Protein 3ESU (pdb70)

Solvent-accessible surface area: 10315 Å² total

Secondary structure (P-SEA, 3-state):
cbbbbccccbbbbcccbbbbbbbbbcccccccbbbbbbcccccccccccccccccccccccccccccccccccccccccccccbbbbbbbccccccccccbbbbbcccccccbbbbcccbbbbbbccccccccccbbbbbbbbccccccccccccccccccccccccccccbbbbbbccccbbbbbbcccccccbbbbbbbbbccccccccccccbbbbbcc

Nearest PDB structures (foldseek):
  3esu-assembly1_F  TM=1.005E+00  e=1.537E-49  Mus musculus
  3et9-assembly1_F  TM=1.003E+00  e=1.420E-45  Mus musculus
  3esv-assembly2_G  TM=9.914E-01  e=7.735E-43  Mus musculus
  7pa6-assembly1_MMM  TM=9.372E-01  e=1.211E-29  Homo sapiens
  1jv5-assembly1_A  TM=1.002E+00  e=1.933E-19  Homo sapiens

B-factor: mean 11.32, std 4.3, range [4.95, 24.24]

Sequence (222 aa):
DIVLIQSTSSLSASLGDRVTISCRASQDIRNYLNWYQQKPDGTVKLLIYYTSRLQSGVPSRFSGSGSGTDYSLTISNLEQEDIGTYFCQQGNTLPWTFGGGTKLEIRLQQSGPELVKPGASVKISCKDSGYAFSSSWMNWVKQRPGQGPEWIGRIYPGDGDTNYNGKFKGKATLTADKSSSTAYMQLSSLTSVDSAVYFCARSGLLRYAMDYWGQGTSVTVS

Foldseek 3Di:
DKAKAFPAAEDAEAFFAKDKTKIFIPWWLAQQKWKWFAAPLGDIATADGSFFHGDPPHDPLWGKDDGIGIIMIIRNGHDPRRFGKMKMWGDRDPPIWIYLIYGYHHCQAKDEAEEAAAQAKDKIKGADPDPCLQQWKKWKWWDDPSGTIGTAWIARNVVGDIDGRVVCPVFWDWDADPVRRMIMIMGGRDDQVRFTWMKIFIDHPHNRGGGGIYSTYGYGYD

Structure (mmCIF, N/CA/C/O backbone):
data_3ESU
#
_entry.id   3ESU
#
_cell.length_a   80.176
_cell.length_b   80.176
_cell.length_c   67.825
_cell.angle_alpha   90.00
_cell.angle_beta   90.00
_cell.angle_gamma   90.00
#
_symmetry.space_group_name_H-M   'P 41 21 2'
#
loop_
_entity.id
_entity.type
_entity.pdbx_description
1 polymer 'Antibody 14b7* light chain and antibody 14b7* heavy chain linked with a synthetic (GGGGS)4 linker'
2 water water
#
loop_
_atom_site.group_PDB
_atom_site.id
_atom_site.type_symbol
_atom_site.label_atom_id
_atom_site.label_alt_id
_atom_site.label_comp_id
_atom_site.label_asym_id
_atom_site.label_entity_id
_atom_site.label_seq_id
_atom_site.pdbx_PDB_ins_code
_atom_site.Cartn_x
_atom_site.Cartn_y
_atom_site.Cartn_z
_atom_site.occupancy
_atom_site.B_iso_or_equiv
_atom_site.auth_seq_id
_atom_site.auth_comp_id
_atom_site.auth_asym_id
_atom_site.auth_atom_id
_atom_site.pdbx_PDB_model_num
ATOM 1 N N . ASP A 1 4 ? 8.970 17.639 20.073 1.00 14.43 1 ASP F N 1
ATOM 2 C CA . ASP A 1 4 ? 10.316 18.280 20.068 1.00 13.56 1 ASP F CA 1
ATOM 3 C C . ASP A 1 4 ? 10.190 19.770 19.787 1.00 11.92 1 ASP F C 1
ATOM 4 O O . ASP A 1 4 ? 9.299 20.205 19.058 1.00 13.03 1 ASP F O 1
ATOM 9 N N . ILE A 1 5 ? 11.093 20.549 20.365 1.00 10.82 2 ILE F N 1
ATOM 10 C CA . ILE A 1 5 ? 11.070 21.989 20.179 1.00 10.20 2 ILE F CA 1
ATOM 11 C C . ILE A 1 5 ? 11.705 22.360 18.844 1.00 9.70 2 ILE F C 1
ATOM 12 O O . ILE A 1 5 ? 12.748 21.822 18.467 1.00 10.43 2 ILE F O 1
ATOM 17 N N . VAL A 1 6 ? 11.056 23.262 18.117 1.00 8.93 3 VAL F N 1
ATOM 18 C CA . VAL A 1 6 ? 11.560 23.701 16.822 1.00 8.37 3 VAL F CA 1
ATOM 19 C C . VAL A 1 6 ? 12.039 25.143 16.903 1.00 8.04 3 VAL F C 1
ATOM 20 O O . VAL A 1 6 ? 11.353 26.004 17.462 1.00 8.32 3 VAL F O 1
ATOM 24 N N . LEU A 1 7 ? 13.226 25.390 16.353 1.00 7.62 4 LEU F N 1
ATOM 25 C CA . LEU A 1 7 ? 13.809 26.726 16.325 1.00 7.31 4 LEU F CA 1
ATOM 26 C C . LEU A 1 7 ? 13.863 27.216 14.887 1.00 7.62 4 LEU F C 1
ATOM 27 O O . LEU A 1 7 ? 14.299 26.491 13.993 1.00 8.38 4 LEU F O 1
ATOM 32 N N . ILE A 1 8 ? 13.424 28.449 14.671 1.00 7.87 5 ILE F N 1
ATOM 33 C CA . ILE A 1 8 ? 13.424 29.030 13.341 1.00 8.24 5 ILE F CA 1
ATOM 34 C C . ILE A 1 8 ? 14.223 30.328 13.284 1.00 8.30 5 ILE F C 1
ATOM 35 O O . ILE A 1 8 ? 14.058 31.208 14.128 1.00 8.21 5 ILE F O 1
ATOM 40 N N . GLN A 1 9 ? 15.101 30.420 12.291 1.00 7.96 6 GLN F N 1
ATOM 41 C CA . GLN A 1 9 ? 15.886 31.622 12.049 1.00 7.80 6 GLN F CA 1
ATOM 42 C C . GLN A 1 9 ? 15.293 32.103 10.723 1.00 9.23 6 GLN F C 1
ATOM 43 O O . GLN A 1 9 ? 15.627 31.586 9.656 1.00 10.38 6 GLN F O 1
ATOM 49 N N . SER A 1 10 ? 14.381 33.069 10.819 1.00 10.19 7 SER F N 1
ATOM 50 C CA . SER A 1 10 ? 13.662 33.604 9.661 1.00 11.44 7 SER F CA 1
ATOM 51 C C . SER A 1 10 ? 14.513 34.154 8.524 1.00 11.99 7 SER F C 1
ATOM 52 O O . SER A 1 10 ? 14.039 34.251 7.390 1.00 12.65 7 SER F O 1
ATOM 55 N N . THR A 1 11 ? 15.752 34.529 8.819 1.00 10.11 8 THR F N 1
ATOM 56 C CA . THR A 1 11 ? 16.657 35.017 7.781 1.00 10.85 8 THR F CA 1
ATOM 57 C C . THR A 1 11 ? 17.748 33.957 7.647 1.00 10.72 8 THR F C 1
ATOM 58 O O . THR A 1 11 ? 18.549 33.757 8.559 1.00 10.83 8 THR F O 1
ATOM 62 N N . SER A 1 12 ? 17.766 33.265 6.512 1.00 10.48 9 SER F N 1
ATOM 63 C CA . SER A 1 12 ? 18.737 32.201 6.281 1.00 10.97 9 SER F CA 1
ATOM 64 C C . SER A 1 12 ? 20.055 32.712 5.723 1.00 10.47 9 SER F C 1
ATOM 65 O O . SER A 1 12 ? 21.087 32.055 5.838 1.00 11.35 9 SER F O 1
ATOM 68 N N . SER A 1 13 ? 20.016 33.890 5.119 1.00 10.17 10 SER F N 1
ATOM 69 C CA . SER A 1 13 ? 21.211 34.474 4.538 1.00 11.96 10 SER F CA 1
ATOM 70 C C . SER A 1 13 ? 21.110 35.987 4.532 1.00 11.18 10 SER F C 1
ATOM 71 O O . SER A 1 13 ? 20.066 36.548 4.200 1.00 11.78 10 SER F O 1
ATOM 74 N N . LEU A 1 14 ? 22.193 36.651 4.915 1.00 10.89 11 LEU F N 1
ATOM 75 C CA . LEU A 1 14 ? 22.195 38.102 4.910 1.00 12.22 11 LEU F CA 1
ATOM 76 C C . LEU A 1 14 ? 23.587 38.619 4.592 1.00 12.60 11 LEU F C 1
ATOM 77 O O . LEU A 1 14 ? 24.591 38.053 5.024 1.00 13.30 11 LEU F O 1
ATOM 82 N N . SER A 1 15 ? 23.638 39.689 3.812 1.00 12.28 12 SER F N 1
ATOM 83 C CA . SER A 1 15 ? 24.901 40.301 3.446 1.00 12.92 12 SER F CA 1
ATOM 84 C C . SER A 1 15 ? 24.885 41.700 4.032 1.00 12.48 12 SER F C 1
ATOM 85 O O . SER A 1 15 ? 23.847 42.365 4.046 1.00 14.06 12 SER F O 1
ATOM 88 N N . ALA A 1 16 ? 26.031 42.140 4.531 1.00 12.11 13 ALA F N 1
ATOM 89 C CA . ALA A 1 16 ? 26.134 43.463 5.122 1.00 11.87 13 ALA F CA 1
ATOM 90 C C . ALA A 1 16 ? 27.519 44.027 4.866 1.00 11.95 13 ALA F C 1
ATOM 91 O O . ALA A 1 16 ? 28.363 43.375 4.255 1.00 13.25 13 ALA F O 1
ATOM 93 N N . SER A 1 17 ? 27.744 45.244 5.340 1.00 11.62 14 SER F N 1
ATOM 94 C CA . SER A 1 17 ? 29.025 45.909 5.160 1.00 11.84 14 SER F CA 1
ATOM 95 C C . SER A 1 17 ? 29.827 45.890 6.453 1.00 11.53 14 SER F C 1
ATOM 96 O O . SER A 1 17 ? 29.257 45.814 7.543 1.00 11.15 14 SER F O 1
ATOM 99 N N . LEU A 1 18 ? 31.150 45.944 6.330 1.00 11.46 15 LEU F N 1
ATOM 100 C CA . LEU A 1 18 ? 32.004 45.982 7.508 1.00 10.97 15 LEU F CA 1
ATOM 101 C C . LEU A 1 18 ? 31.552 47.183 8.328 1.00 10.70 15 LEU F C 1
ATOM 102 O O . LEU A 1 18 ? 31.248 48.243 7.772 1.00 11.20 15 LEU F O 1
ATOM 107 N N . GLY A 1 19 ? 31.487 47.011 9.643 1.00 10.21 16 GLY F N 1
ATOM 108 C CA . GLY A 1 19 ? 31.077 48.101 10.507 1.00 9.56 16 GLY F CA 1
ATOM 109 C C . GLY A 1 19 ? 29.589 48.144 10.793 1.00 8.42 16 GLY F C 1
ATOM 110 O O . GLY A 1 19 ? 29.153 48.815 11.726 1.00 10.26 16 GLY F O 1
ATOM 111 N N . ASP A 1 20 ? 28.808 47.433 9.988 1.00 8.80 17 ASP F N 1
ATOM 112 C CA . ASP A 1 20 ? 27.357 47.389 10.159 1.00 8.62 17 ASP F CA 1
ATOM 113 C C . ASP A 1 20 ? 26.930 46.680 11.435 1.00 8.16 17 ASP F C 1
ATOM 114 O O . ASP A 1 20 ? 27.616 45.777 11.925 1.00 8.57 17 ASP F O 1
ATOM 119 N N . ARG A 1 21 ? 25.787 47.096 11.967 1.00 8.00 18 ARG F N 1
ATOM 120 C CA . ARG A 1 21 ? 25.216 46.438 13.130 1.00 7.56 18 ARG F CA 1
ATOM 121 C C . ARG A 1 21 ? 24.394 45.324 12.486 1.00 8.27 18 ARG F C 1
ATOM 122 O O . ARG A 1 21 ? 23.718 45.549 11.477 1.00 8.25 18 ARG F O 1
ATOM 130 N N . VAL A 1 22 ? 24.468 44.126 13.051 1.00 7.86 19 VAL F N 1
ATOM 131 C CA . VAL A 1 22 ? 23.744 42.978 12.529 1.00 8.41 19 VAL F CA 1
ATOM 132 C C . VAL A 1 22 ? 22.996 42.310 13.672 1.00 7.21 19 VAL F C 1
ATOM 133 O O . VAL A 1 22 ? 23.541 42.141 14.759 1.00 7.86 19 VAL F O 1
ATOM 137 N N . THR A 1 23 ? 21.743 41.942 13.425 1.00 7.56 20 THR F N 1
ATOM 138 C CA . THR A 1 23 ? 20.930 41.280 14.439 1.00 7.37 20 THR F CA 1
ATOM 139 C C . THR A 1 23 ? 20.212 40.096 13.811 1.00 8.45 20 THR F C 1
ATOM 140 O O . THR A 1 23 ? 19.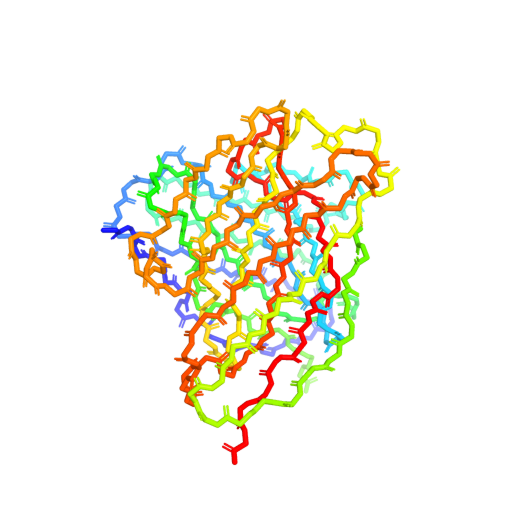467 40.247 12.836 1.00 9.58 20 THR F O 1
ATOM 144 N N . ILE A 1 24 ? 20.454 38.918 14.379 1.00 8.10 21 ILE F N 1
ATOM 145 C CA . ILE A 1 24 ? 19.883 37.670 13.892 1.00 7.97 21 ILE F CA 1
ATOM 146 C C . ILE A 1 24 ? 18.854 37.116 14.870 1.00 6.60 21 ILE F C 1
ATOM 147 O O . ILE A 1 24 ? 19.125 36.976 16.065 1.00 7.64 21 ILE F O 1
ATOM 152 N N . SER A 1 25 ? 17.677 36.782 14.355 1.00 6.41 22 SER F N 1
ATOM 153 C CA . SER A 1 25 ? 16.608 36.257 15.195 1.00 7.88 22 SER F CA 1
ATOM 154 C C . SER A 1 25 ? 16.508 34.734 15.246 1.00 7.31 22 SER F C 1
ATOM 155 O O . SER A 1 25 ? 16.855 34.031 14.294 1.00 7.60 22 SER F O 1
ATOM 158 N N . CYS A 1 26 ? 16.038 34.244 16.389 1.00 6.96 23 CYS F N 1
ATOM 159 C CA . CYS A 1 26 ? 15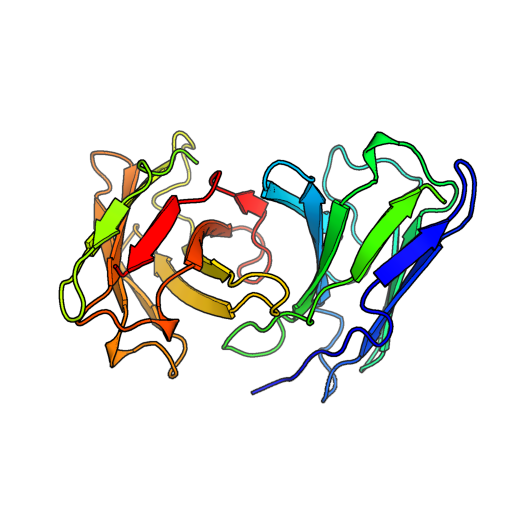.804 32.823 16.612 1.00 6.29 23 CYS F CA 1
ATOM 160 C C . CYS A 1 26 ? 14.495 32.751 17.387 1.00 6.73 23 CYS F C 1
ATOM 161 O O . CYS A 1 26 ? 14.368 33.346 18.459 1.00 9.01 23 CYS F O 1
ATOM 164 N N . ARG A 1 27 ? 13.525 32.040 16.825 1.00 8.00 24 ARG F N 1
ATOM 165 C CA . ARG A 1 27 ? 12.210 31.889 17.438 1.00 8.22 24 ARG F CA 1
ATOM 166 C C . ARG A 1 27 ? 11.958 30.422 17.765 1.00 8.68 24 ARG F C 1
ATOM 167 O O . ARG A 1 27 ? 12.121 29.555 16.910 1.00 8.64 24 ARG F O 1
ATOM 175 N N . ALA A 1 28 ? 11.562 30.149 19.004 1.00 8.66 25 ALA F N 1
ATOM 176 C CA . ALA A 1 28 ? 11.293 28.784 19.444 1.00 8.40 25 ALA F CA 1
ATOM 177 C C . ALA A 1 28 ? 9.796 28.496 19.430 1.00 8.21 25 ALA F C 1
ATOM 178 O O . ALA A 1 28 ? 8.980 29.399 19.626 1.00 9.28 25 ALA F O 1
ATOM 180 N N . SER A 1 29 ? 9.443 27.231 19.216 1.00 8.32 26 SER F N 1
ATOM 181 C CA . SER A 1 29 ? 8.044 26.812 19.164 1.00 9.36 26 SER F CA 1
ATOM 182 C C . SER A 1 29 ? 7.358 26.849 20.530 1.00 9.41 26 SER F C 1
ATOM 183 O O . SER A 1 29 ? 6.131 26.766 20.623 1.00 11.17 26 SER F O 1
ATOM 186 N N . GLN A 1 30 ? 8.151 26.958 21.589 1.00 9.98 27 GLN F N 1
ATOM 187 C CA . GLN A 1 30 ? 7.607 27.054 22.936 1.00 10.78 27 GLN F CA 1
ATOM 188 C C . GLN A 1 30 ? 8.644 27.733 23.817 1.00 10.55 27 GLN F C 1
ATOM 189 O O . GLN A 1 30 ? 9.806 27.861 23.429 1.00 11.20 27 GLN F O 1
ATOM 195 N N . ASP A 1 31 ? 8.213 28.196 24.984 1.00 9.19 28 ASP F N 1
ATOM 196 C CA . ASP A 1 31 ? 9.088 28.879 25.926 1.00 9.27 28 ASP F CA 1
ATOM 197 C C . ASP A 1 31 ? 10.294 27.996 26.243 1.00 8.74 28 ASP F C 1
ATOM 198 O O . ASP A 1 31 ? 10.131 26.859 26.684 1.00 11.28 28 ASP F O 1
ATOM 203 N N . ILE A 1 32 ? 11.502 28.504 26.007 1.00 7.78 29 ILE F N 1
ATOM 204 C CA . ILE A 1 32 ? 12.694 27.712 26.299 1.00 7.32 29 ILE F CA 1
ATOM 205 C C . ILE A 1 32 ? 13.478 28.231 27.503 1.00 7.90 29 ILE F C 1
ATOM 206 O O . ILE A 1 32 ? 14.638 27.874 27.715 1.00 7.27 29 ILE F O 1
ATOM 211 N N . ARG A 1 33 ? 12.824 29.083 28.284 1.00 8.63 30 ARG F N 1
ATOM 212 C CA . ARG A 1 33 ? 13.388 29.620 29.518 1.00 8.33 30 ARG F CA 1
ATOM 213 C C . ARG A 1 33 ? 14.829 30.112 29.462 1.00 7.66 30 ARG F C 1
ATOM 214 O O . ARG A 1 33 ? 15.625 29.840 30.366 1.00 7.21 30 ARG F O 1
ATOM 222 N N . ASN A 1 34 ? 15.150 30.848 28.404 1.00 7.45 31 ASN F N 1
ATOM 223 C CA . ASN A 1 34 ? 16.478 31.413 28.212 1.00 7.75 31 ASN F CA 1
ATOM 224 C C . ASN A 1 34 ? 17.616 30.414 28.007 1.00 7.05 31 ASN F C 1
ATOM 225 O O . ASN A 1 34 ? 18.779 30.804 27.963 1.00 6.76 31 ASN F O 1
ATOM 230 N N . TYR A 1 35 ? 17.289 29.131 27.875 1.00 7.02 32 TYR F N 1
ATOM 231 C CA . TYR A 1 35 ? 18.314 28.115 27.626 1.00 7.57 32 TYR F CA 1
ATOM 232 C C . TYR A 1 35 ? 18.510 28.126 26.112 1.00 7.00 32 TYR F C 1
ATOM 233 O O . TYR A 1 35 ? 18.048 27.233 25.394 1.00 6.81 32 TYR F O 1
ATOM 242 N N . LEU A 1 36 ? 19.196 29.162 25.642 1.00 7.50 33 LEU F N 1
ATOM 243 C CA . LEU A 1 36 ? 19.428 29.362 24.219 1.00 7.33 33 LEU F CA 1
ATOM 244 C C . LEU A 1 36 ? 20.881 29.751 23.978 1.00 6.44 33 LEU F C 1
ATOM 245 O O . LEU A 1 36 ? 21.381 30.717 24.563 1.00 7.46 33 LEU F O 1
ATOM 250 N N . ASN A 1 37 ? 21.552 28.985 23.122 1.00 6.30 34 ASN F N 1
ATOM 251 C CA . ASN A 1 37 ? 22.957 29.220 22.800 1.00 5.58 34 ASN F CA 1
ATOM 252 C C . ASN A 1 37 ? 23.143 29.581 21.336 1.00 5.43 34 ASN F C 1
ATOM 253 O O . ASN A 1 37 ? 22.301 29.262 20.497 1.00 6.82 34 ASN F O 1
ATOM 258 N N . TRP A 1 38 ? 24.259 30.239 21.042 1.00 6.25 35 TRP F N 1
ATOM 259 C CA . TRP A 1 38 ? 24.591 30.630 19.679 1.00 5.68 35 TRP F CA 1
ATOM 260 C C . TRP A 1 38 ? 25.972 30.116 19.313 1.00 6.58 35 TRP F C 1
ATOM 261 O O . TRP A 1 38 ? 26.932 30.305 20.068 1.00 6.99 35 TRP F O 1
ATOM 272 N N . TYR A 1 39 ? 26.066 29.465 18.158 1.00 6.44 36 TYR F N 1
ATOM 273 C CA . TYR A 1 39 ? 27.342 28.955 17.668 1.00 6.78 36 TYR F CA 1
ATOM 274 C C . TYR A 1 39 ? 27.691 29.642 16.363 1.00 6.77 36 TYR F C 1
ATOM 275 O O . TYR A 1 39 ? 26.807 29.996 15.577 1.00 7.54 36 TYR F O 1
ATOM 284 N N . GLN A 1 40 ? 28.987 29.825 16.136 1.00 7.81 37 GLN F N 1
ATOM 285 C CA . GLN A 1 40 ? 29.466 30.419 14.900 1.00 8.50 37 GLN F CA 1
ATOM 286 C C . GLN A 1 40 ? 30.293 29.370 14.190 1.00 7.63 37 GLN F C 1
ATOM 287 O O . GLN A 1 40 ? 31.173 28.752 14.789 1.00 7.93 37 GLN F O 1
ATOM 293 N N . GLN A 1 41 ? 29.992 29.158 12.919 1.00 7.81 38 GLN F N 1
ATOM 294 C CA . GLN A 1 41 ? 30.745 28.212 12.123 1.00 8.94 38 GLN F CA 1
ATOM 295 C C . GLN A 1 41 ? 31.431 29.022 11.038 1.00 8.77 38 GLN F C 1
ATOM 296 O O . GLN A 1 41 ? 30.774 29.681 10.234 1.00 9.05 38 GLN F O 1
ATOM 302 N N . LYS A 1 42 ? 32.756 28.986 11.039 1.00 9.35 39 LYS F N 1
ATOM 303 C CA . LYS A 1 42 ? 33.547 29.721 10.060 1.00 10.53 39 LYS F CA 1
ATOM 304 C C . LYS A 1 42 ? 33.423 29.055 8.695 1.00 11.34 39 LYS F C 1
ATOM 305 O O . LYS A 1 42 ? 32.920 27.936 8.578 1.00 12.06 39 LYS F O 1
ATOM 311 N N . PRO A 1 43 ? 33.879 29.741 7.636 1.00 12.83 40 PRO F N 1
ATOM 312 C CA . PRO A 1 43 ? 33.800 29.168 6.292 1.00 13.61 40 PRO F CA 1
ATOM 313 C C . PRO A 1 43 ? 34.542 27.832 6.167 1.00 13.07 40 PRO F C 1
ATOM 314 O O . PRO A 1 43 ? 34.183 27.000 5.337 1.00 15.73 40 PRO F O 1
ATOM 318 N N . ASP A 1 44 ? 35.567 27.625 6.992 1.00 13.42 41 ASP F N 1
ATOM 319 C CA . ASP A 1 44 ? 36.335 26.382 6.941 1.00 13.41 41 ASP F CA 1
ATOM 320 C C . ASP A 1 44 ? 35.661 25.239 7.701 1.00 13.68 41 ASP F C 1
ATOM 321 O O . ASP A 1 44 ? 36.218 24.144 7.821 1.00 14.95 41 ASP F O 1
ATOM 326 N N . GLY A 1 45 ? 34.465 25.501 8.223 1.00 12.52 42 GLY F N 1
ATOM 327 C CA . GLY A 1 45 ? 33.729 24.471 8.935 1.00 12.50 42 GLY F CA 1
ATOM 328 C C . GLY A 1 45 ? 33.919 24.370 10.436 1.00 11.63 42 GLY F C 1
ATOM 329 O O . GLY A 1 45 ? 33.169 23.651 11.098 1.00 12.19 42 GLY F O 1
ATOM 330 N N . THR A 1 46 ? 34.905 25.069 10.988 1.00 11.68 43 THR F N 1
ATOM 331 C CA . THR A 1 46 ? 35.132 25.004 12.427 1.00 11.55 43 THR F CA 1
ATOM 332 C C . THR A 1 46 ? 34.003 25.694 13.181 1.00 10.21 43 THR F C 1
ATOM 333 O O . THR A 1 46 ? 33.455 26.703 12.733 1.00 10.25 43 THR F O 1
ATOM 337 N N . VAL A 1 47 ? 33.668 25.134 14.335 1.00 10.04 44 VAL F N 1
ATOM 338 C CA . VAL A 1 47 ? 32.576 25.634 15.155 1.00 8.87 44 VAL F CA 1
ATOM 339 C C . VAL A 1 47 ? 33.027 26.098 16.530 1.00 9.09 44 VAL F C 1
ATOM 340 O O . VAL A 1 47 ? 33.904 25.496 17.147 1.00 10.35 44 VAL F O 1
ATOM 344 N N . LYS A 1 48 ? 32.418 27.180 17.002 1.00 8.61 45 LYS F N 1
ATOM 345 C CA . LYS A 1 48 ? 32.712 27.710 18.325 1.00 9.74 45 LYS F CA 1
ATOM 346 C C . LYS A 1 48 ? 31.440 28.218 18.986 1.00 8.66 45 LYS F C 1
ATOM 347 O O . LYS A 1 48 ? 30.557 28.777 18.327 1.00 9.28 45 LYS F O 1
ATOM 353 N N . LEU A 1 49 ? 31.350 28.002 20.292 1.00 8.59 46 LEU F N 1
ATOM 354 C CA . LEU A 1 49 ? 30.229 28.489 21.084 1.00 7.96 46 LEU F CA 1
ATOM 355 C C . LEU A 1 49 ? 30.562 29.956 21.333 1.00 8.42 46 LEU F C 1
ATOM 356 O O . LEU A 1 49 ? 31.657 30.268 21.803 1.00 9.68 46 LEU F O 1
ATOM 361 N N . LEU A 1 50 ? 29.646 30.859 21.000 1.00 7.55 47 LEU F N 1
ATOM 362 C CA . LEU A 1 50 ? 29.889 32.284 21.211 1.00 8.24 47 LEU F CA 1
ATOM 363 C C . LEU A 1 50 ? 29.110 32.834 22.389 1.00 7.13 47 LEU F C 1
ATOM 364 O O . LEU A 1 50 ? 29.645 33.595 23.193 1.00 7.76 47 LEU F O 1
ATOM 369 N N . ILE A 1 51 ? 27.842 32.450 22.482 1.00 6.85 48 ILE F N 1
ATOM 370 C CA . ILE A 1 51 ? 26.973 32.919 23.549 1.00 6.73 48 ILE F CA 1
ATOM 371 C C . ILE A 1 51 ? 26.188 31.761 24.128 1.00 5.67 48 ILE F C 1
ATOM 372 O O . ILE A 1 51 ? 25.704 30.906 23.390 1.00 6.24 48 ILE F O 1
ATOM 377 N N . TYR A 1 52 ? 26.080 31.726 25.451 1.00 5.80 49 TYR F N 1
ATOM 378 C CA . TYR A 1 52 ? 25.316 30.679 26.109 1.00 6.80 49 TYR F CA 1
ATOM 379 C C . TYR A 1 52 ? 24.339 31.302 27.094 1.00 5.63 49 TYR F C 1
ATOM 380 O O . TYR A 1 52 ? 24.545 32.419 27.574 1.00 5.49 49 TYR F O 1
ATOM 389 N N . TYR A 1 53 ? 23.267 30.572 27.381 1.00 5.77 50 TYR F N 1
ATOM 390 C CA . TYR A 1 53 ? 22.230 31.028 28.298 1.00 5.34 50 TYR F CA 1
ATOM 391 C C . TYR A 1 53 ? 21.759 32.431 27.918 1.00 5.97 50 TYR F C 1
ATOM 392 O O . TYR A 1 53 ? 21.746 33.356 28.742 1.00 6.27 50 TYR F O 1
ATOM 401 N N . THR A 1 54 ? 21.406 32.562 26.642 1.00 6.53 51 THR F N 1
ATOM 402 C CA . THR A 1 54 ? 20.888 33.785 26.039 1.00 6.41 51 THR F CA 1
ATOM 403 C C . THR A 1 54 ? 21.832 34.969 25.859 1.00 6.34 51 THR F C 1
ATOM 404 O O . THR A 1 54 ? 21.952 35.509 24.757 1.00 6.52 51 THR F O 1
ATOM 408 N N . SER A 1 55 ? 22.512 35.362 26.931 1.00 6.67 52 SER F N 1
ATOM 409 C CA . SER A 1 55 ? 23.357 36.552 26.885 1.00 7.38 52 SER F CA 1
ATOM 410 C C . SER A 1 55 ? 24.785 36.463 27.401 1.00 7.18 52 SER F C 1
ATOM 411 O O . SER A 1 55 ? 25.492 37.473 27.399 1.00 7.74 52 SER F O 1
ATOM 414 N N . ARG A 1 56 ? 25.213 35.292 27.857 1.00 6.92 53 ARG F N 1
ATOM 415 C CA . ARG A 1 56 ? 26.567 35.158 28.391 1.00 7.05 53 ARG F CA 1
ATOM 416 C C . ARG A 1 56 ? 27.590 34.922 27.289 1.00 7.00 53 ARG F C 1
ATOM 417 O O . ARG A 1 56 ? 27.439 34.006 26.485 1.00 8.12 53 ARG F O 1
ATOM 425 N N . LEU A 1 57 ? 28.634 35.743 27.250 1.00 8.08 54 LEU F N 1
ATOM 426 C CA . LEU A 1 57 ? 29.665 35.580 26.237 1.00 8.51 54 LEU F CA 1
ATOM 427 C C . LEU A 1 57 ? 30.713 34.589 26.695 1.00 9.23 54 LEU F C 1
ATOM 428 O O . LEU A 1 57 ? 31.166 34.636 27.838 1.00 10.33 54 LEU F O 1
ATOM 433 N N . GLN A 1 58 ? 31.086 33.681 25.805 1.00 9.37 55 GLN F N 1
ATOM 434 C CA . GLN A 1 58 ? 32.115 32.708 26.121 1.00 11.20 55 GLN F CA 1
ATOM 435 C C . GLN A 1 58 ? 33.416 33.500 26.230 1.00 10.72 55 GLN F C 1
ATOM 436 O O . GLN A 1 58 ? 33.591 34.518 25.557 1.00 9.70 55 GLN F O 1
ATOM 442 N N . SER A 1 59 ? 34.319 33.051 27.091 1.00 12.25 56 SER F N 1
ATOM 443 C CA . SER A 1 59 ? 35.590 33.737 27.261 1.00 12.88 56 SER F CA 1
ATOM 444 C C . SER A 1 59 ? 36.294 33.825 25.913 1.00 12.21 56 SER F C 1
ATOM 445 O O . SER A 1 59 ? 36.284 32.873 25.135 1.00 13.56 56 SER F O 1
ATOM 448 N N . GLY A 1 60 ? 36.874 34.986 25.628 1.00 13.78 57 GLY F N 1
ATOM 449 C CA . GLY A 1 60 ? 37.573 35.170 24.370 1.00 13.55 57 GLY F CA 1
ATOM 450 C C . GLY A 1 60 ? 36.739 35.820 23.278 1.00 13.08 57 GLY F C 1
ATOM 451 O O . GLY A 1 60 ? 37.278 36.342 22.301 1.00 15.37 57 GLY F O 1
ATOM 452 N N . VAL A 1 61 ? 35.419 35.795 23.431 1.00 11.22 58 VAL F N 1
ATOM 453 C CA . VAL A 1 61 ? 34.541 36.391 22.433 1.00 11.18 58 VAL F CA 1
ATOM 454 C C . VAL A 1 61 ? 34.524 37.914 22.571 1.00 10.16 58 VAL F C 1
ATOM 455 O O . VAL A 1 61 ? 34.367 38.445 23.667 1.00 9.93 58 VAL F O 1
ATOM 459 N N . PRO A 1 62 ? 34.687 38.640 21.452 1.00 10.92 59 PRO F N 1
ATOM 460 C CA . PRO A 1 62 ? 34.684 40.107 21.504 1.00 10.90 59 PRO F CA 1
ATOM 461 C C . PRO A 1 62 ? 33.378 40.698 22.022 1.00 9.66 59 PRO F C 1
ATOM 462 O O . PRO A 1 62 ? 32.301 40.126 21.829 1.00 9.74 59 PRO F O 1
ATOM 466 N N . SER A 1 63 ? 33.478 41.850 22.675 1.00 9.33 60 SER F N 1
ATOM 467 C CA . SER A 1 63 ? 32.316 42.512 23.246 1.00 10.43 60 SER F CA 1
ATOM 468 C C . SER A 1 63 ? 31.311 43.008 22.210 1.00 9.34 60 SER F C 1
ATOM 469 O O . SER A 1 63 ? 30.187 43.363 22.563 1.00 10.69 60 SER F O 1
ATOM 472 N N . ARG A 1 64 ? 31.701 43.039 20.938 1.00 9.39 61 ARG F N 1
ATOM 473 C CA . ARG A 1 64 ? 30.761 43.488 19.921 1.00 8.63 61 ARG F CA 1
ATOM 474 C C . ARG A 1 64 ? 29.624 42.478 19.777 1.00 8.24 61 ARG F C 1
ATOM 475 O O . ARG A 1 64 ? 28.603 42.774 19.160 1.00 8.62 61 ARG F O 1
ATOM 483 N N . PHE A 1 65 ? 29.802 41.288 20.349 1.00 7.89 62 PHE F N 1
ATOM 484 C CA . PHE A 1 65 ? 28.759 40.263 20.317 1.00 7.89 62 PHE F CA 1
ATOM 485 C C . PHE A 1 65 ? 27.898 40.356 21.573 1.00 8.51 62 PHE F C 1
ATOM 486 O O . PHE A 1 65 ? 28.414 40.546 22.676 1.00 9.03 62 PHE F O 1
ATOM 494 N N . SER A 1 66 ? 26.589 40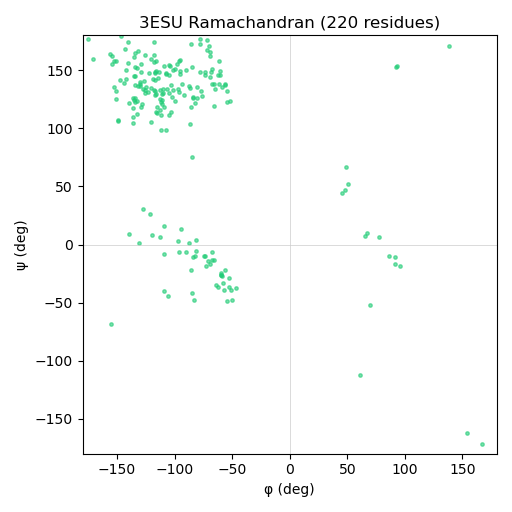.217 21.403 1.00 8.14 63 SER F N 1
ATOM 495 C CA . SER A 1 66 ? 25.664 40.230 22.528 1.00 7.40 63 SER F CA 1
ATOM 496 C C . SER A 1 66 ? 24.462 39.375 22.159 1.00 6.71 63 SER F C 1
ATOM 497 O O . SER A 1 66 ? 24.206 39.123 20.979 1.00 7.43 63 SER F O 1
ATOM 500 N N . GLY A 1 67 ? 23.750 38.902 23.176 1.00 6.92 64 GLY F N 1
ATOM 501 C CA . GLY A 1 67 ? 22.574 38.085 22.952 1.00 7.26 64 GLY F CA 1
ATOM 502 C C . GLY A 1 67 ? 21.468 38.590 23.850 1.00 8.03 64 GLY F C 1
ATOM 503 O O . GLY A 1 67 ? 21.728 39.042 24.965 1.00 8.32 64 GLY F O 1
ATOM 504 N N . SER A 1 68 ? 20.235 38.521 23.364 1.00 8.29 65 SER F N 1
ATOM 505 C CA . SER A 1 68 ? 19.087 38.981 24.127 1.00 9.70 65 SER F CA 1
ATOM 506 C C . SER A 1 68 ? 17.909 38.063 23.866 1.00 9.21 65 SER F C 1
ATOM 507 O O . SER A 1 68 ? 17.941 37.235 22.953 1.00 9.60 65 SER F O 1
ATOM 510 N N . GLY A 1 69 ? 16.869 38.209 24.675 1.00 9.14 66 GLY F N 1
ATOM 511 C CA . GLY A 1 69 ? 15.688 37.397 24.478 1.00 9.10 66 GLY F CA 1
ATOM 512 C C . GLY A 1 69 ? 15.057 36.846 25.734 1.00 8.53 66 GLY F C 1
ATOM 513 O O . GLY A 1 69 ? 15.606 36.942 26.833 1.00 8.57 66 GLY F O 1
ATOM 514 N N . SER A 1 70 ? 13.878 36.269 25.548 1.00 7.72 67 SER F N 1
ATOM 515 C CA . SER A 1 70 ? 13.112 35.663 26.623 1.00 9.05 67 SER F CA 1
ATOM 516 C C . SER A 1 70 ? 11.951 34.917 25.985 1.00 8.56 67 SER F C 1
ATOM 517 O O . SER A 1 70 ? 11.584 35.186 24.841 1.00 8.14 67 SER F O 1
ATOM 520 N N . GLY A 1 71 ? 11.384 33.973 26.725 1.00 9.07 68 GLY F N 1
ATOM 521 C CA . GLY A 1 71 ? 10.262 33.213 26.209 1.00 10.17 68 GLY F CA 1
ATOM 522 C C . GLY A 1 71 ? 10.603 32.434 24.954 1.00 8.90 68 GLY F C 1
ATOM 523 O O . GLY A 1 71 ? 11.397 31.495 24.996 1.00 9.01 68 GLY F O 1
ATOM 524 N N . THR A 1 72 ? 10.007 32.835 23.835 1.00 9.28 69 THR F N 1
ATOM 525 C CA . THR A 1 72 ? 10.232 32.177 22.555 1.00 10.00 69 THR F CA 1
ATOM 526 C C . THR A 1 72 ? 11.050 33.017 21.576 1.00 8.93 69 THR F C 1
ATOM 527 O O . THR A 1 72 ? 11.436 32.519 20.524 1.00 9.56 69 THR F O 1
ATOM 531 N N . ASP A 1 73 ? 11.321 34.275 21.918 1.00 8.99 70 ASP F N 1
ATOM 532 C CA . ASP A 1 73 ? 12.050 35.161 21.008 1.00 8.61 70 ASP F CA 1
ATOM 533 C C . ASP A 1 73 ? 13.442 35.554 21.476 1.00 7.89 70 ASP F C 1
ATOM 534 O O . ASP A 1 73 ? 13.612 36.139 22.545 1.00 8.47 70 ASP F O 1
ATOM 539 N N . TYR A 1 74 ? 14.432 35.253 20.640 1.00 6.95 71 TYR F N 1
ATOM 540 C CA . TYR A 1 74 ? 15.822 35.541 20.955 1.00 6.14 71 TYR F CA 1
ATOM 541 C C . TYR A 1 74 ? 16.555 36.146 19.770 1.00 6.28 71 TYR F C 1
ATOM 542 O O . TYR A 1 74 ? 16.117 36.035 18.625 1.00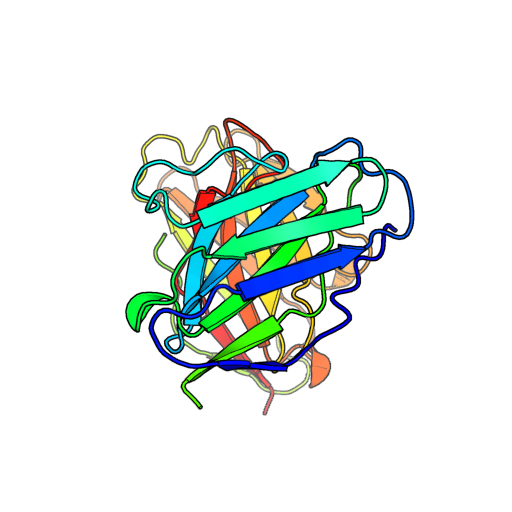 7.70 71 TYR F O 1
ATOM 551 N N . SER A 1 75 ? 17.677 36.792 20.053 1.00 6.27 72 SER F N 1
ATOM 552 C CA . SER A 1 75 ? 18.471 37.388 18.995 1.00 6.55 72 SER F CA 1
ATOM 553 C C . SER A 1 75 ? 19.927 37.512 19.388 1.00 6.69 72 SER F C 1
ATOM 554 O O . SER A 1 75 ? 20.275 37.560 20.572 1.00 7.17 72 SER F O 1
ATOM 557 N N . LEU A 1 76 ? 20.770 37.551 18.366 1.00 6.39 73 LEU F N 1
ATOM 558 C CA . LEU A 1 76 ? 22.207 37.715 18.523 1.00 5.79 73 LEU F CA 1
ATOM 559 C C . LEU A 1 76 ? 22.542 38.976 17.754 1.00 6.58 73 LEU F C 1
ATOM 560 O O . LEU A 1 76 ? 22.072 39.164 16.630 1.00 7.58 73 LEU F O 1
ATOM 565 N N . THR A 1 77 ? 23.341 39.847 18.354 1.00 6.33 74 THR F N 1
ATOM 566 C CA . THR A 1 77 ? 23.722 41.079 17.684 1.00 6.93 74 THR F CA 1
ATOM 567 C C . THR A 1 77 ? 25.228 41.276 17.637 1.00 6.63 74 THR F C 1
ATOM 568 O O . THR A 1 77 ? 25.941 40.952 18.587 1.00 6.27 74 THR F O 1
ATOM 572 N N . ILE A 1 78 ? 25.703 41.776 16.503 1.00 6.64 75 ILE F N 1
ATOM 573 C CA . ILE A 1 78 ? 27.108 42.107 16.335 1.00 7.19 75 ILE F CA 1
ATOM 574 C C . ILE A 1 78 ? 27.004 43.618 16.142 1.00 7.09 75 ILE F C 1
ATOM 575 O O . ILE A 1 78 ? 26.425 44.081 15.162 1.00 7.00 75 ILE F O 1
ATOM 580 N N . SER A 1 79 ? 27.536 44.389 17.083 1.00 7.82 76 SER F N 1
ATOM 581 C CA . SER A 1 79 ? 27.420 45.844 17.004 1.00 8.35 76 SER F CA 1
ATOM 582 C C . SER A 1 79 ? 28.091 46.486 15.797 1.00 8.66 76 SER F C 1
ATOM 583 O O . SER A 1 79 ? 27.585 47.464 15.254 1.00 8.30 76 SER F O 1
ATOM 586 N N . ASN A 1 80 ? 29.233 45.946 15.390 1.00 7.41 77 ASN F N 1
ATOM 587 C CA . ASN A 1 80 ? 29.967 46.466 14.240 1.00 9.01 77 ASN F CA 1
ATOM 588 C C . ASN A 1 80 ? 30.694 45.286 13.613 1.00 9.01 77 ASN F C 1
ATOM 589 O O . ASN A 1 80 ? 31.683 44.781 14.148 1.00 8.84 77 ASN F O 1
ATOM 594 N N . LEU A 1 81 ? 30.189 44.858 12.464 1.00 9.42 78 LEU F N 1
ATOM 595 C CA . LEU A 1 81 ? 30.716 43.703 11.756 1.00 9.29 78 LEU F CA 1
ATOM 596 C C . LEU A 1 81 ? 32.183 43.762 11.348 1.00 9.22 78 LEU F C 1
ATOM 597 O O . LEU A 1 81 ? 32.659 44.771 10.834 1.00 9.63 78 LEU F O 1
ATOM 602 N N . GLU A 1 82 ? 32.888 42.658 11.582 1.00 9.45 79 GLU F N 1
ATOM 603 C CA . GLU A 1 82 ? 34.293 42.525 11.210 1.00 9.91 79 GLU F CA 1
ATOM 604 C C . GLU A 1 82 ? 34.408 41.337 10.258 1.00 10.57 79 GLU F C 1
ATOM 605 O O . GLU A 1 82 ? 33.530 40.468 10.223 1.00 10.42 79 GLU F O 1
ATOM 611 N N . GLN A 1 83 ? 35.487 41.299 9.486 1.00 11.58 80 GLN F N 1
ATOM 612 C CA . GLN A 1 83 ? 35.707 40.222 8.528 1.00 11.94 80 GLN F CA 1
ATOM 613 C C . GLN A 1 83 ? 35.712 38.844 9.186 1.00 12.53 80 GLN F C 1
ATOM 614 O O . GLN A 1 83 ? 35.179 37.882 8.631 1.00 12.89 80 GLN F O 1
ATOM 620 N N . GLU A 1 84 ? 36.312 38.749 10.369 1.00 12.62 81 GLU F N 1
ATOM 621 C CA . GLU A 1 84 ? 36.391 37.477 11.078 1.00 13.01 81 GLU F CA 1
ATOM 622 C C . GLU A 1 84 ? 35.037 36.975 11.568 1.00 12.23 81 GLU F C 1
ATOM 623 O O . GLU A 1 84 ? 34.935 35.856 12.075 1.00 12.55 81 GLU F O 1
ATOM 629 N N . ASP A 1 85 ? 33.999 37.794 11.419 1.00 11.50 82 ASP F N 1
ATOM 630 C CA . ASP A 1 85 ? 32.660 37.406 11.856 1.00 10.27 82 ASP F CA 1
ATOM 631 C C . ASP A 1 85 ? 31.875 36.694 10.760 1.00 9.81 82 ASP F C 1
ATOM 632 O O . ASP A 1 85 ? 30.771 36.194 10.996 1.00 10.21 82 ASP F O 1
ATOM 637 N N . ILE A 1 86 ? 32.439 36.651 9.560 1.00 10.37 83 ILE F N 1
ATOM 638 C CA . ILE A 1 86 ? 31.777 35.987 8.453 1.00 10.79 83 ILE F CA 1
ATOM 639 C C . ILE A 1 86 ? 31.688 34.494 8.743 1.00 11.55 83 ILE F C 1
ATOM 640 O O . ILE A 1 86 ? 32.634 33.887 9.246 1.00 11.47 83 ILE F O 1
ATOM 645 N N . GLY A 1 87 ? 30.535 33.915 8.432 1.00 10.51 84 GLY F N 1
ATOM 646 C CA . GLY A 1 87 ? 30.315 32.501 8.671 1.00 10.66 84 GLY F CA 1
ATOM 647 C C . GLY A 1 87 ? 28.829 32.259 8.843 1.00 10.47 84 GLY F C 1
ATOM 648 O O . GLY A 1 87 ? 28.019 33.095 8.449 1.00 11.73 84 GLY F O 1
ATOM 649 N N . THR A 1 88 ? 28.463 31.121 9.422 1.00 9.35 85 THR F N 1
ATOM 650 C CA . THR A 1 88 ? 27.056 30.806 9.631 1.00 9.54 85 THR F CA 1
ATOM 651 C C . THR A 1 88 ? 26.777 30.679 11.123 1.00 8.76 85 THR F C 1
ATOM 652 O O . THR A 1 88 ? 27.522 30.026 11.854 1.00 10.13 85 THR F O 1
ATOM 656 N N . TYR A 1 89 ? 25.703 31.322 11.568 1.00 7.54 86 TYR F N 1
ATOM 657 C CA . TYR A 1 89 ? 25.326 31.324 12.972 1.00 7.37 86 TYR F CA 1
ATOM 658 C C . TYR A 1 89 ? 24.111 30.457 13.229 1.00 6.38 86 TYR F C 1
ATOM 659 O O . TYR A 1 89 ? 23.120 30.529 12.499 1.00 7.06 86 TYR F O 1
ATOM 668 N N . PHE A 1 90 ? 24.197 29.637 14.273 1.00 6.16 87 PHE F N 1
ATOM 669 C CA . PHE A 1 90 ? 23.114 28.731 14.634 1.00 6.13 87 PHE F CA 1
ATOM 670 C C . PHE A 1 90 ? 22.719 28.871 16.093 1.00 6.56 87 PHE F C 1
ATOM 671 O O . PHE A 1 90 ? 23.580 28.915 16.974 1.00 7.08 87 PHE F O 1
ATOM 679 N N . CYS A 1 91 ? 21.419 28.941 16.350 1.00 6.66 88 CYS F N 1
ATOM 680 C CA . CYS A 1 91 ? 20.946 28.989 17.723 1.00 5.90 88 CYS F CA 1
ATOM 681 C C . CYS A 1 91 ? 20.604 27.553 18.099 1.00 5.77 88 CYS F C 1
ATOM 682 O O . CYS A 1 91 ? 20.372 26.709 17.223 1.00 6.12 88 CYS F O 1
ATOM 685 N N . GLN A 1 92 ? 20.580 27.281 19.398 1.00 6.27 89 GLN F N 1
ATOM 686 C CA . GLN A 1 92 ? 20.308 25.942 19.903 1.00 6.25 89 GLN F CA 1
ATOM 687 C C . GLN A 1 92 ? 19.646 26.027 21.268 1.00 6.62 89 GLN F C 1
ATOM 688 O O . GLN A 1 92 ? 20.113 26.760 22.147 1.00 6.71 89 GLN F O 1
ATOM 694 N N . GLN A 1 93 ? 18.558 25.282 21.450 1.00 7.04 90 GLN F N 1
ATOM 695 C CA . GLN A 1 93 ? 17.869 25.305 22.733 1.00 7.46 90 GLN F CA 1
ATOM 696 C C . GLN A 1 93 ? 18.303 24.171 23.643 1.00 7.91 90 GLN F C 1
ATOM 697 O O . GLN A 1 93 ? 18.631 23.075 23.186 1.00 7.35 90 GLN F O 1
ATOM 703 N N . GLY A 1 94 ? 18.316 24.461 24.939 1.00 8.80 91 GLY F N 1
ATOM 704 C CA . GLY A 1 94 ? 18.700 23.470 25.924 1.00 9.72 91 GLY F CA 1
ATOM 705 C C . GLY A 1 94 ? 17.659 23.338 27.018 1.00 11.30 91 GLY F C 1
ATOM 706 O O . GLY A 1 94 ? 17.989 23.034 28.165 1.00 12.83 91 GLY F O 1
ATOM 707 N N . ASN A 1 95 ? 16.398 23.568 26.671 1.00 10.80 92 ASN F N 1
ATOM 708 C CA . ASN A 1 95 ? 15.320 23.466 27.645 1.00 11.03 92 ASN F CA 1
ATOM 709 C C . ASN A 1 95 ? 14.825 22.030 27.784 1.00 11.42 92 ASN F C 1
ATOM 710 O O . ASN A 1 95 ? 14.566 21.560 28.895 1.00 12.81 92 ASN F O 1
ATOM 715 N N . THR A 1 96 ? 14.702 21.331 26.660 1.00 9.85 93 THR F N 1
ATOM 716 C CA . THR A 1 96 ? 14.223 19.955 26.679 1.00 11.27 93 THR F CA 1
ATOM 717 C C . THR A 1 96 ? 14.916 19.098 25.634 1.00 10.41 93 THR F C 1
ATOM 718 O O . THR A 1 96 ? 15.151 19.541 24.512 1.00 10.25 93 THR F O 1
ATOM 722 N N . LEU A 1 97 ? 15.250 17.869 26.012 1.00 10.49 94 LEU F N 1
ATOM 723 C CA . LEU A 1 97 ? 15.879 16.933 25.089 1.00 10.11 94 LEU F CA 1
ATOM 724 C C . LEU A 1 97 ? 14.812 16.463 24.105 1.00 9.95 94 LEU F C 1
ATOM 725 O O . LEU A 1 97 ? 13.643 16.331 24.464 1.00 10.99 94 LEU F O 1
ATOM 730 N N . PRO A 1 98 ? 15.196 16.209 22.848 1.00 8.92 95 PRO F N 1
ATOM 731 C CA . PRO A 1 98 ? 16.553 16.343 22.312 1.00 7.58 95 PRO F CA 1
ATOM 732 C C . PRO A 1 98 ? 16.890 17.803 22.021 1.00 7.32 95 PRO F C 1
ATOM 733 O O . PRO A 1 98 ? 16.007 18.593 21.682 1.00 8.34 95 PRO F O 1
ATOM 737 N N . TRP A 1 99 ? 18.158 18.171 22.166 1.00 6.77 96 TRP F N 1
ATOM 738 C CA . TRP A 1 99 ? 18.543 19.541 21.864 1.00 6.78 96 TRP F CA 1
ATOM 739 C C . TRP A 1 99 ? 18.245 19.722 20.382 1.00 6.21 96 TRP F C 1
ATOM 740 O O . TRP A 1 99 ? 18.387 18.786 19.593 1.00 7.40 96 TRP F O 1
ATOM 751 N N . THR A 1 100 ? 17.831 20.922 20.001 1.00 6.50 97 THR F N 1
ATOM 752 C CA . THR A 1 100 ? 17.535 21.205 18.608 1.00 6.38 97 THR F CA 1
ATOM 753 C C . THR A 1 100 ? 18.166 22.535 18.216 1.00 6.21 97 THR F C 1
ATOM 754 O O . THR A 1 100 ? 18.373 23.405 19.064 1.00 7.38 97 THR F O 1
ATOM 758 N N . PHE A 1 101 ? 18.474 22.672 16.929 1.00 6.81 98 PHE F N 1
ATOM 759 C CA . PHE A 1 101 ? 19.116 23.868 16.388 1.00 6.53 98 PHE F CA 1
ATOM 760 C C . PHE A 1 101 ? 18.243 24.565 15.359 1.00 7.91 98 PHE F C 1
ATOM 761 O O . PHE A 1 101 ? 17.386 23.944 14.735 1.00 7.09 98 PHE F O 1
ATOM 769 N N . GLY A 1 102 ? 18.492 25.855 15.166 1.00 7.58 99 GLY F N 1
ATOM 770 C CA . GLY A 1 102 ? 17.780 26.603 14.152 1.00 6.67 99 GLY F CA 1
ATOM 771 C C . GLY A 1 102 ? 18.420 26.243 12.820 1.00 6.58 99 GLY F C 1
ATOM 772 O O . GLY A 1 102 ? 19.458 25.572 12.783 1.00 7.19 99 GLY F O 1
ATOM 773 N N . GLY A 1 103 ? 17.819 26.703 11.726 1.00 7.81 100 GLY F N 1
ATOM 774 C CA . GLY A 1 103 ? 18.337 26.389 10.405 1.00 7.85 100 GLY F CA 1
ATOM 775 C C . GLY A 1 103 ? 19.608 27.111 10.004 1.00 8.84 100 GLY F C 1
ATOM 776 O O . GLY A 1 103 ? 20.205 26.783 8.978 1.00 9.41 100 GLY F O 1
ATOM 777 N N . GLY A 1 104 ? 20.012 28.095 10.804 1.00 8.52 101 GLY F N 1
ATOM 778 C CA . GLY A 1 104 ? 21.221 28.845 10.516 1.00 8.93 101 GLY F CA 1
ATOM 779 C C . GLY A 1 104 ? 21.026 30.115 9.711 1.00 9.01 101 GLY F C 1
ATOM 780 O O . GLY A 1 104 ? 20.065 30.256 8.951 1.00 9.54 101 GLY F O 1
ATOM 781 N N . THR A 1 105 ? 21.948 31.053 9.898 1.00 8.40 102 THR F N 1
ATOM 782 C CA . THR A 1 105 ? 21.935 32.319 9.180 1.00 8.92 102 THR F CA 1
ATOM 783 C C . THR A 1 105 ? 23.346 32.556 8.667 1.00 8.65 102 THR F C 1
ATOM 784 O O . THR A 1 105 ? 24.274 32.749 9.452 1.00 8.92 102 THR F O 1
ATOM 788 N N . LYS A 1 106 ? 23.509 32.511 7.349 1.00 9.21 103 LYS F N 1
ATOM 789 C CA . LYS A 1 106 ? 24.812 32.723 6.742 1.00 10.86 103 LYS F CA 1
ATOM 790 C C . LYS A 1 106 ? 25.043 34.217 6.602 1.00 10.88 103 LYS F C 1
ATOM 791 O O . LYS A 1 106 ? 24.217 34.934 6.041 1.00 12.95 103 LYS F O 1
ATOM 797 N N . LEU A 1 107 ? 26.173 34.674 7.124 1.00 9.84 104 LEU F N 1
ATOM 798 C CA . LEU A 1 107 ? 26.529 36.081 7.090 1.00 10.81 104 LEU F CA 1
ATOM 799 C C . LEU A 1 107 ? 27.703 36.296 6.145 1.00 10.98 104 LEU F C 1
ATOM 800 O O . LEU A 1 107 ? 28.748 35.665 6.295 1.00 10.73 104 LEU F O 1
ATOM 805 N N . GLU A 1 108 ? 27.522 37.182 5.169 1.00 11.63 105 GLU F N 1
ATOM 806 C CA . GLU A 1 108 ? 28.569 37.490 4.197 1.00 11.76 105 GLU F CA 1
ATOM 807 C C . GLU A 1 108 ? 28.741 38.998 4.036 1.00 11.88 105 GLU F C 1
ATOM 808 O O . GLU A 1 108 ? 27.899 39.778 4.480 1.00 11.92 105 GLU F O 1
ATOM 814 N N . ILE A 1 109 ? 29.834 39.402 3.395 1.00 12.79 106 ILE F N 1
ATOM 815 C CA . ILE A 1 109 ? 30.096 40.817 3.151 1.00 13.95 106 ILE F CA 1
ATOM 816 C C . ILE A 1 109 ? 29.520 41.187 1.785 1.00 14.46 106 ILE F C 1
ATOM 817 O O . ILE A 1 109 ? 29.798 40.519 0.788 1.00 17.18 106 ILE F O 1
ATOM 822 N N . ARG A 1 110 ? 28.718 42.246 1.741 1.00 15.73 107 ARG F N 1
ATOM 823 C CA . ARG A 1 110 ? 28.103 42.683 0.491 1.00 15.88 107 ARG F CA 1
ATOM 824 C C . ARG A 1 110 ? 29.149 43.258 -0.458 1.00 16.43 107 ARG F C 1
ATOM 825 O O . ARG A 1 110 ? 30.243 43.619 0.023 1.00 18.51 107 ARG F O 1
ATOM 827 N N . ARG A 1 111 ? 28.856 43.352 -1.669 1.00 19.84 108 ARG F N 1
ATOM 828 N N . LEU A 1 135 ? 39.402 18.868 20.365 1.00 17.21 1004 LEU F N 1
ATOM 829 C CA . LEU A 1 135 ? 38.909 17.519 19.966 1.00 11.55 1004 LEU F CA 1
ATOM 830 C C . LEU A 1 135 ? 39.400 17.171 18.563 1.00 11.77 1004 LEU F C 1
ATOM 831 O O . LEU A 1 135 ? 39.198 17.927 17.614 1.00 12.50 1004 LEU F O 1
ATOM 836 N N . GLN A 1 136 ? 40.046 16.016 18.449 1.00 9.95 1005 GLN F N 1
ATOM 837 C CA . GLN A 1 136 ? 40.603 15.545 17.187 1.00 9.13 1005 GLN F CA 1
ATOM 838 C C . GLN A 1 136 ? 39.744 14.439 16.592 1.00 8.19 1005 GLN F C 1
ATOM 839 O O . GLN A 1 136 ? 39.674 13.344 17.143 1.00 8.99 1005 GLN F O 1
ATOM 845 N N . GLN A 1 137 ? 39.088 14.722 15.472 1.00 7.55 1006 GLN F N 1
ATOM 846 C CA . GLN A 1 137 ? 38.248 13.716 14.830 1.00 6.96 1006 GLN F CA 1
ATOM 847 C C . GLN A 1 137 ? 38.966 13.020 13.681 1.00 7.64 1006 GLN F C 1
ATOM 848 O O . GLN A 1 137 ? 39.894 13.574 13.089 1.00 8.13 1006 GLN F O 1
ATOM 854 N N . SER A 1 138 ? 38.533 11.801 13.377 1.00 6.95 1007 SER F N 1
ATOM 855 C CA . SER A 1 138 ? 39.124 11.011 12.312 1.00 7.78 1007 SER F CA 1
ATOM 856 C C . SER A 1 138 ? 38.820 11.587 10.933 1.00 8.06 1007 SER F C 1
ATOM 857 O O . SER A 1 138 ? 37.939 12.439 10.771 1.00 8.02 1007 SER F O 1
ATOM 860 N N . GLY A 1 139 ? 39.563 11.105 9.940 1.00 8.58 1008 GLY F N 1
ATOM 861 C CA . GLY A 1 139 ? 39.437 11.601 8.582 1.00 8.20 1008 GLY F CA 1
ATOM 862 C C . GLY A 1 139 ? 38.185 11.292 7.792 1.00 7.53 1008 GLY F C 1
ATOM 863 O O . GLY A 1 139 ? 37.356 10.484 8.204 1.00 7.88 1008 GLY F O 1
ATOM 864 N N . PRO A 1 140 ? 38.034 11.920 6.617 1.00 7.38 1009 PRO F N 1
ATOM 865 C CA . PRO A 1 140 ? 36.866 11.705 5.763 1.00 8.10 1009 PRO F CA 1
ATOM 866 C C . PRO A 1 140 ? 36.728 10.257 5.316 1.00 8.22 1009 PRO F C 1
ATOM 867 O O . PRO A 1 140 ? 37.725 9.568 5.093 1.00 9.01 1009 PRO F O 1
ATOM 871 N N . GLU A 1 141 ? 35.486 9.803 5.189 1.00 8.31 1010 GLU F N 1
ATOM 872 C CA . GLU A 1 141 ? 35.215 8.440 4.760 1.00 9.10 1010 GLU F CA 1
ATOM 873 C C . GLU A 1 141 ? 34.209 8.381 3.617 1.00 9.76 1010 GLU F C 1
ATOM 874 O O . GLU A 1 141 ? 33.234 9.134 3.590 1.00 9.82 1010 GLU F O 1
ATOM 880 N N . LEU A 1 142 ? 34.477 7.493 2.662 1.00 9.23 1011 LEU F N 1
ATOM 881 C CA . LEU A 1 142 ? 33.607 7.280 1.506 1.00 10.77 1011 LEU F CA 1
ATOM 882 C C . LEU A 1 142 ? 33.043 5.881 1.696 1.00 12.69 1011 LEU F C 1
ATOM 883 O O . LEU A 1 142 ? 33.781 4.893 1.670 1.00 16.36 1011 LEU F O 1
ATOM 888 N N . VAL A 1 143 ? 31.729 5.811 1.872 1.00 12.68 1012 VAL F N 1
ATOM 889 C CA . VAL A 1 143 ? 31.030 4.566 2.152 1.00 14.61 1012 VAL F CA 1
ATOM 890 C C . VAL A 1 143 ? 30.050 4.147 1.065 1.00 13.99 1012 VAL F C 1
ATOM 891 O O . VAL A 1 143 ? 29.469 4.988 0.383 1.00 15.18 1012 VAL F O 1
ATOM 895 N N . LYS A 1 144 ? 29.866 2.839 0.915 1.00 12.91 1013 LYS F N 1
ATOM 896 C CA . LYS A 1 144 ? 28.929 2.311 -0.069 1.00 11.80 1013 LYS F CA 1
ATOM 897 C C . LYS A 1 144 ? 27.545 2.298 0.570 1.00 10.51 1013 LYS F C 1
ATOM 898 O O . LYS A 1 144 ? 27.421 2.212 1.789 1.00 9.67 1013 LYS F O 1
ATOM 904 N N . PRO A 1 145 ? 26.486 2.397 -0.246 1.00 10.80 1014 PRO F N 1
ATOM 905 C CA . PRO A 1 145 ? 25.122 2.388 0.286 1.00 10.49 1014 PRO F CA 1
ATOM 906 C C . PRO A 1 145 ? 24.887 1.152 1.153 1.00 9.83 1014 PRO F C 1
ATOM 907 O O . PRO A 1 145 ? 25.224 0.032 0.761 1.00 10.58 1014 PRO F O 1
ATOM 911 N N . GLY A 1 146 ? 24.322 1.365 2.336 1.00 8.52 1015 GLY F N 1
ATOM 912 C CA . GLY A 1 146 ? 24.040 0.261 3.235 1.00 8.76 1015 GLY F CA 1
ATOM 913 C C . GLY A 1 146 ? 25.184 -0.142 4.142 1.00 8.96 1015 GLY F C 1
ATOM 914 O O . GLY A 1 146 ? 24.999 -0.939 5.057 1.00 9.53 1015 GLY F O 1
ATOM 915 N N . ALA A 1 147 ? 26.373 0.393 3.897 1.00 9.23 1016 ALA F N 1
ATOM 916 C CA . ALA A 1 147 ? 27.518 0.053 4.731 1.00 9.91 1016 ALA F CA 1
ATOM 917 C C . ALA A 1 147 ? 27.445 0.818 6.049 1.00 9.35 1016 ALA F C 1
ATOM 918 O O . ALA A 1 147 ? 26.535 1.617 6.264 1.00 9.66 1016 ALA F O 1
ATOM 920 N N . SER A 1 148 ? 28.393 0.553 6.939 1.00 8.96 1017 SER F N 1
ATOM 921 C CA . SER A 1 148 ? 28.434 1.237 8.226 1.00 9.16 1017 SER F CA 1
ATOM 922 C C . SER A 1 148 ? 29.803 1.881 8.412 1.00 9.82 1017 SER F C 1
ATOM 923 O O . SER A 1 148 ? 30.755 1.541 7.711 1.00 11.24 1017 SER F O 1
ATOM 926 N N . VAL A 1 149 ? 29.894 2.823 9.345 1.00 8.66 1018 VAL F N 1
ATOM 927 C CA . VAL A 1 149 ? 31.158 3.485 9.634 1.00 9.02 1018 VAL F CA 1
ATOM 928 C C . VAL A 1 149 ? 31.284 3.679 11.132 1.00 8.30 1018 VAL F C 1
ATOM 929 O O . VAL A 1 149 ? 30.286 3.680 11.844 1.00 8.35 1018 VAL F O 1
ATOM 933 N N . LYS A 1 150 ? 32.515 3.811 11.608 1.00 8.18 1019 LYS F N 1
ATOM 934 C CA . LYS A 1 150 ? 32.764 4.060 13.022 1.00 7.10 1019 LYS F CA 1
ATOM 935 C C . LYS A 1 150 ? 33.834 5.138 13.042 1.00 6.45 1019 LYS F C 1
ATOM 936 O O . LYS A 1 150 ? 34.987 4.895 12.668 1.00 7.48 1019 LYS F O 1
ATOM 942 N N . ILE A 1 151 ? 33.436 6.339 13.448 1.00 6.93 1020 ILE F N 1
ATOM 943 C CA . ILE A 1 151 ? 34.342 7.476 13.485 1.00 7.56 1020 ILE F CA 1
ATOM 944 C C . ILE A 1 151 ? 34.760 7.801 14.913 1.00 7.19 1020 ILE F C 1
ATOM 945 O O . ILE A 1 151 ? 34.036 7.501 15.865 1.00 7.50 1020 ILE F O 1
ATOM 950 N N . SER A 1 152 ? 35.931 8.414 15.061 1.00 7.95 1021 SER F N 1
ATOM 951 C CA . SER A 1 152 ? 36.458 8.723 16.386 1.00 7.49 1021 SER F CA 1
ATOM 952 C C . SER A 1 152 ? 36.666 10.196 16.695 1.00 7.03 1021 SER F C 1
ATOM 953 O O . SER A 1 152 ? 36.739 11.041 15.806 1.00 6.96 1021 SER F O 1
ATOM 956 N N . CYS A 1 153 ? 36.797 10.470 17.987 1.00 7.31 1022 CYS F N 1
ATOM 957 C CA . CYS A 1 153 ? 36.965 11.818 18.505 1.00 7.37 1022 CYS F CA 1
ATOM 958 C C . CYS A 1 153 ? 37.809 11.726 19.771 1.00 7.03 1022 CYS F C 1
ATOM 959 O O . CYS A 1 153 ? 37.324 11.283 20.811 1.00 8.42 1022 CYS F O 1
ATOM 962 N N . LYS A 1 154 ? 39.069 12.143 19.682 1.00 9.32 1023 LYS F N 1
ATOM 963 C CA . LYS A 1 154 ? 39.966 12.078 20.830 1.00 9.23 10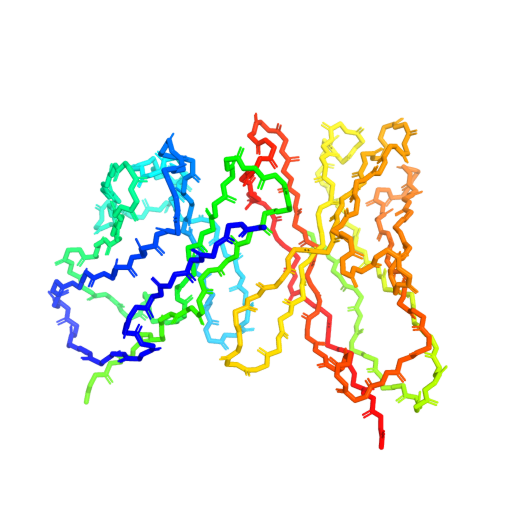23 LYS F CA 1
ATOM 964 C C . LYS A 1 154 ? 40.031 13.416 21.550 1.00 10.98 1023 LYS F C 1
ATOM 965 O O . LYS A 1 154 ? 40.169 14.469 20.924 1.00 11.29 1023 LYS F O 1
ATOM 971 N N . ASP A 1 155 ? 39.926 13.354 22.872 1.00 10.86 1024 ASP F N 1
ATOM 972 C CA . ASP A 1 155 ? 39.943 14.536 23.723 1.00 12.10 1024 ASP F CA 1
ATOM 973 C C . ASP A 1 155 ? 41.242 14.609 24.521 1.00 12.81 1024 ASP F C 1
ATOM 974 O O . ASP A 1 155 ? 41.535 13.726 25.325 1.00 14.24 1024 ASP F O 1
ATOM 979 N N . SER A 1 156 ? 42.014 15.667 24.294 1.00 14.22 1025 SER F N 1
ATOM 980 C CA . SER A 1 156 ? 43.280 15.861 24.990 1.00 14.96 1025 SER F CA 1
ATOM 981 C C . SER A 1 156 ? 43.047 16.482 26.364 1.00 14.94 1025 SER F C 1
ATOM 982 O O . SER A 1 156 ? 43.968 16.563 27.178 1.00 15.88 1025 SER F O 1
ATOM 985 N N . GLY A 1 157 ? 41.815 16.926 26.607 1.00 15.55 1026 GLY F N 1
ATOM 986 C CA . GLY A 1 157 ? 41.470 17.540 27.879 1.00 15.47 1026 GLY F CA 1
ATOM 987 C C . GLY A 1 157 ? 41.356 16.541 29.016 1.00 15.70 1026 GLY F C 1
ATOM 988 O O . GLY A 1 157 ? 40.962 15.392 28.816 1.00 17.62 1026 GLY F O 1
ATOM 989 N N . TYR A 1 158 ? 41.686 16.993 30.220 1.00 15.40 1027 TYR F N 1
ATOM 990 C CA . TYR A 1 158 ? 41.654 16.150 31.408 1.00 15.20 1027 TYR F CA 1
ATOM 991 C C . TYR A 1 158 ? 40.255 15.742 31.881 1.00 14.61 1027 TYR F C 1
ATOM 992 O O . TYR A 1 158 ? 40.110 14.790 32.648 1.00 17.42 1027 TYR F O 1
ATOM 1001 N N . ALA A 1 159 ? 39.228 16.447 31.415 1.00 14.49 1028 ALA F N 1
ATOM 1002 C CA . ALA A 1 159 ? 37.859 16.159 31.836 1.00 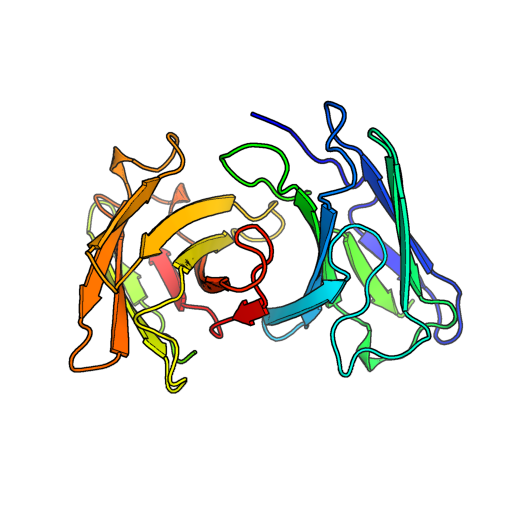13.25 1028 ALA F CA 1
ATOM 1003 C C . ALA A 1 159 ? 37.057 15.223 30.929 1.00 12.74 1028 ALA F C 1
ATOM 1004 O O . ALA A 1 159 ? 35.839 15.114 31.077 1.00 13.25 1028 ALA F O 1
ATOM 1006 N N . PHE A 1 160 ? 37.727 14.535 30.010 1.00 12.73 1029 PHE F N 1
ATOM 1007 C CA . PHE A 1 160 ? 37.027 13.625 29.106 1.00 12.00 1029 PHE F CA 1
ATOM 1008 C C . PHE A 1 160 ? 36.095 12.660 29.834 1.00 12.22 1029 PHE F C 1
ATOM 1009 O O . PHE A 1 160 ? 34.937 12.497 29.445 1.00 11.58 1029 PHE F O 1
ATOM 1017 N N . SER A 1 161 ? 36.597 12.027 30.892 1.00 12.15 1030 SER F N 1
ATOM 1018 C CA . SER A 1 161 ? 35.806 11.055 31.639 1.00 13.09 1030 SER F CA 1
ATOM 1019 C C . SER A 1 161 ? 34.727 11.641 32.541 1.00 13.44 1030 SER F C 1
ATOM 1020 O O . SER A 1 161 ? 33.899 10.900 33.066 1.00 16.92 1030 SER F O 1
ATOM 1023 N N . SER A 1 162 ? 34.730 12.958 32.725 1.00 12.75 1031 SER F N 1
ATOM 1024 C CA . SER A 1 162 ? 33.723 13.596 33.574 1.00 11.61 1031 SER F CA 1
ATOM 1025 C C . SER A 1 162 ? 32.906 14.634 32.809 1.00 12.17 1031 SER F C 1
ATOM 1026 O O . SER A 1 162 ? 32.369 15.577 33.393 1.00 12.11 1031 SER F O 1
ATOM 1029 N N . SER A 1 163 ? 32.815 14.447 31.496 1.00 10.88 1032 SER F N 1
ATOM 1030 C CA . SER A 1 163 ? 32.061 15.348 30.633 1.00 10.33 1032 SER F CA 1
ATOM 1031 C C . SER A 1 163 ? 31.203 14.531 29.688 1.00 9.38 1032 SER F C 1
ATOM 1032 O O . SER A 1 163 ? 31.408 13.326 29.521 1.00 10.41 1032 SER F O 1
ATOM 1035 N N . TRP A 1 164 ? 30.239 15.191 29.064 1.00 9.09 1033 TRP F N 1
ATOM 1036 C CA . TRP A 1 164 ? 29.379 14.521 28.105 1.00 7.10 1033 TRP F CA 1
ATOM 1037 C C . TRP A 1 164 ? 29.935 14.768 26.715 1.00 6.92 1033 TRP F C 1
ATOM 1038 O O . TRP A 1 164 ? 30.247 15.906 26.365 1.00 7.49 1033 TRP F O 1
ATOM 1049 N N . MET A 1 165 ? 30.083 13.714 25.921 1.00 7.05 1034 MET F N 1
ATOM 1050 C CA . MET A 1 165 ? 30.543 13.914 24.558 1.00 6.59 1034 MET F CA 1
ATOM 1051 C C . MET A 1 165 ? 29.295 13.781 23.696 1.00 5.39 1034 MET F C 1
ATOM 1052 O O . MET A 1 165 ? 28.675 12.717 23.631 1.00 6.19 1034 MET F O 1
ATOM 1057 N N . ASN A 1 166 ? 28.925 14.893 23.072 1.00 6.02 1035 ASN F N 1
ATOM 1058 C CA . ASN A 1 166 ? 27.760 14.979 22.207 1.00 5.84 1035 ASN F CA 1
ATOM 1059 C C . ASN A 1 166 ? 28.195 14.787 20.765 1.00 5.86 1035 ASN F C 1
ATOM 1060 O O . ASN A 1 166 ? 29.363 14.991 20.426 1.00 6.22 1035 ASN F O 1
ATOM 1065 N N . TRP A 1 167 ? 27.251 14.390 19.920 1.00 6.04 1036 TRP F N 1
ATOM 1066 C CA . TRP A 1 167 ? 27.529 14.231 18.505 1.00 5.35 1036 TRP F CA 1
ATOM 1067 C C . TRP A 1 167 ? 26.442 14.980 17.757 1.00 5.78 1036 TRP F C 1
ATOM 1068 O O . TRP A 1 167 ? 25.264 14.926 18.122 1.00 5.83 1036 TRP F O 1
ATOM 1079 N N . VAL A 1 168 ? 26.857 15.690 16.716 1.00 5.61 1037 VAL F N 1
ATOM 1080 C CA . VAL A 1 168 ? 25.963 16.518 15.925 1.00 6.14 1037 VAL F CA 1
ATOM 1081 C C . VAL A 1 168 ? 26.146 16.260 14.437 1.00 5.75 1037 VAL F C 1
ATOM 1082 O O . VAL A 1 168 ? 27.273 16.143 13.953 1.00 6.78 1037 VAL F O 1
ATOM 1086 N N . LYS A 1 169 ? 25.026 16.167 13.729 1.00 5.97 1038 LYS F N 1
ATOM 1087 C CA . LYS A 1 169 ? 25.014 15.935 12.288 1.00 7.09 1038 LYS F CA 1
ATOM 1088 C C . LYS A 1 169 ? 24.711 17.229 11.543 1.00 6.57 1038 LYS F C 1
ATOM 1089 O O . LYS A 1 169 ? 23.831 17.993 11.937 1.00 7.32 1038 LYS F O 1
ATOM 1095 N N . GLN A 1 170 ? 25.441 17.476 10.464 1.00 7.29 1039 GLN F N 1
ATOM 1096 C CA . GLN A 1 170 ? 25.197 18.660 9.662 1.00 8.17 1039 GLN F CA 1
ATOM 1097 C C . GLN A 1 170 ? 25.220 18.351 8.172 1.00 8.66 1039 GLN F C 1
ATOM 1098 O O . GLN A 1 170 ? 26.232 17.913 7.627 1.00 8.33 1039 GLN F O 1
ATOM 1104 N N . ARG A 1 171 ? 24.080 18.574 7.528 1.00 10.72 1040 ARG F N 1
ATOM 1105 C CA . ARG A 1 171 ? 23.940 18.380 6.090 1.00 12.00 1040 ARG F CA 1
ATOM 1106 C C . ARG A 1 171 ? 24.022 19.791 5.507 1.00 12.96 1040 ARG F C 1
ATOM 1107 O O . ARG A 1 171 ? 23.640 20.761 6.164 1.00 14.59 1040 ARG F O 1
ATOM 1115 N N . PRO A 1 172 ? 24.521 19.930 4.268 1.00 15.32 1041 PRO F N 1
ATOM 1116 C CA . PRO A 1 172 ? 24.628 21.261 3.659 1.00 15.96 1041 PRO F CA 1
ATOM 1117 C C . PRO A 1 172 ? 23.355 22.109 3.678 1.00 15.25 1041 PRO F C 1
ATOM 1118 O O . PRO A 1 172 ? 22.304 21.690 3.192 1.00 18.04 1041 PRO F O 1
ATOM 1122 N N . GLY A 1 173 ? 23.468 23.302 4.257 1.00 15.88 1042 GLY F N 1
ATOM 1123 C CA . GLY A 1 173 ? 22.347 24.225 4.323 1.00 14.97 1042 GLY F CA 1
ATOM 1124 C C . GLY A 1 173 ? 21.169 23.813 5.186 1.00 14.87 1042 GLY F C 1
ATOM 1125 O O . GLY A 1 173 ? 20.114 24.448 5.138 1.00 17.73 1042 GLY F O 1
ATOM 1126 N N . GLN A 1 174 ? 21.340 22.755 5.972 1.00 14.96 1043 GLN F N 1
ATOM 1127 C CA . GLN A 1 174 ? 20.277 22.272 6.850 1.00 14.12 1043 GLN F CA 1
ATOM 1128 C C . GLN A 1 174 ? 20.607 22.540 8.312 1.00 13.11 1043 GLN F C 1
ATOM 1129 O O . GLN A 1 174 ? 21.777 22.644 8.685 1.00 14.92 1043 GLN F O 1
ATOM 1135 N N . GLY A 1 175 ? 19.574 22.658 9.139 1.00 12.25 1044 GLY F N 1
ATOM 1136 C CA . GLY A 1 175 ? 19.801 22.888 10.548 1.00 11.95 1044 GLY F CA 1
ATOM 1137 C C . GLY A 1 175 ? 20.496 21.670 11.118 1.00 9.46 1044 GLY F C 1
ATOM 1138 O O . GLY A 1 175 ? 20.103 20.541 10.818 1.00 10.30 1044 GLY F O 1
ATOM 1139 N N . PRO A 1 176 ? 21.551 21.856 11.918 1.00 8.35 1045 PRO F N 1
ATOM 1140 C CA . PRO A 1 176 ? 22.252 20.704 12.496 1.00 8.04 1045 PRO F CA 1
ATOM 1141 C C . PRO A 1 176 ? 21.303 19.907 13.388 1.00 6.60 1045 PRO F C 1
ATOM 1142 O O . PRO A 1 176 ? 20.297 20.438 13.863 1.00 7.30 1045 PRO F O 1
ATOM 1146 N N . GLU A 1 177 ? 21.623 18.636 13.607 1.00 5.58 1046 GLU F N 1
ATOM 1147 C CA . GLU A 1 177 ? 20.805 17.781 14.457 1.00 6.58 1046 GLU F CA 1
ATOM 1148 C C . GLU A 1 177 ? 21.653 17.161 15.552 1.00 5.23 1046 GLU F C 1
ATOM 1149 O O . GLU A 1 177 ? 22.749 16.658 15.296 1.00 6.98 1046 GLU F O 1
ATOM 1155 N N . TRP A 1 178 ? 21.147 17.211 16.778 1.00 4.95 1047 TRP F N 1
ATOM 1156 C CA . TRP A 1 178 ? 21.848 16.615 17.905 1.00 5.22 1047 TRP F CA 1
ATOM 1157 C C . TRP A 1 178 ? 21.491 15.128 17.878 1.00 5.93 1047 TRP F C 1
ATOM 1158 O O . TRP A 1 178 ? 20.318 14.756 17.938 1.00 7.50 1047 TRP F O 1
ATOM 1169 N N . ILE A 1 179 ? 22.516 14.290 17.780 1.00 5.88 1048 ILE F N 1
ATOM 1170 C CA . ILE A 1 179 ? 22.344 12.844 17.700 1.00 6.43 1048 ILE F CA 1
ATOM 1171 C C . ILE A 1 179 ? 22.168 12.164 19.054 1.00 5.59 1048 ILE F C 1
ATOM 1172 O O . ILE A 1 179 ? 21.271 11.341 19.243 1.00 6.83 1048 ILE F O 1
ATOM 1177 N N . GLY A 1 180 ? 23.039 12.513 19.990 1.00 6.30 1049 GLY F N 1
ATOM 1178 C CA . GLY A 1 180 ? 22.990 11.921 21.308 1.00 6.93 1049 GLY F CA 1
ATOM 1179 C C . GLY A 1 180 ? 24.268 12.261 22.043 1.00 6.65 1049 GLY F C 1
ATOM 1180 O O . GLY A 1 180 ? 25.076 13.057 21.564 1.00 6.64 1049 GLY F O 1
ATOM 1181 N N . ARG A 1 181 ? 24.461 11.649 23.204 1.00 5.75 1050 ARG F N 1
ATOM 1182 C CA . ARG A 1 181 ? 25.643 11.913 24.006 1.00 6.05 1050 ARG F CA 1
ATOM 1183 C C . ARG A 1 181 ? 26.008 10.716 24.865 1.00 5.81 1050 ARG F C 1
ATOM 1184 O O . ARG A 1 181 ? 25.171 9.854 25.146 1.00 7.22 1050 ARG F O 1
ATOM 1192 N N . ILE A 1 182 ? 27.270 10.673 25.274 1.00 5.76 1051 ILE F N 1
ATOM 1193 C CA . ILE A 1 182 ? 27.750 9.612 26.141 1.00 6.40 1051 ILE F CA 1
ATOM 1194 C C . ILE A 1 182 ? 28.600 10.229 27.246 1.00 6.55 1051 ILE F C 1
ATOM 1195 O O . ILE A 1 182 ? 29.290 11.227 27.032 1.00 6.98 1051 ILE F O 1
ATOM 1200 N N . TYR A 1 183 ? 28.515 9.646 28.438 1.00 7.26 1052 TYR F N 1
ATOM 1201 C CA . TYR A 1 183 ? 29.296 10.096 29.583 1.00 8.11 1052 TYR F CA 1
ATOM 1202 C C . TYR A 1 183 ? 30.342 8.992 29.749 1.00 8.56 1052 TYR F C 1
ATOM 1203 O O . TYR A 1 183 ? 30.058 7.941 30.321 1.00 9.14 1052 TYR F O 1
ATOM 1212 N N . PRO A 1 184 A 31.564 9.210 29.236 1.00 8.84 1052 PRO F N 1
ATOM 1213 C CA . PRO A 1 184 A 32.622 8.198 29.340 1.00 9.15 1052 PRO F CA 1
ATOM 1214 C C . PRO A 1 184 A 32.894 7.668 30.745 1.00 10.67 1052 PRO F C 1
ATOM 1215 O O . PRO A 1 184 A 33.324 6.526 30.905 1.00 11.26 1052 PRO F O 1
ATOM 1219 N N . GLY A 1 185 ? 32.650 8.498 31.755 1.00 11.81 1053 GLY F N 1
ATOM 1220 C CA . GLY A 1 185 ? 32.879 8.083 33.127 1.00 12.81 1053 GLY F CA 1
ATOM 1221 C C . GLY A 1 185 ? 32.225 6.764 33.486 1.00 12.57 1053 GLY F C 1
ATOM 1222 O O . GLY A 1 185 ? 32.815 5.953 34.203 1.00 14.38 1053 GLY F O 1
ATOM 1223 N N . ASP A 1 186 ? 31.010 6.536 32.993 1.00 13.08 1054 ASP F N 1
ATOM 1224 C CA . ASP A 1 186 ? 30.299 5.297 33.286 1.00 13.46 1054 ASP F CA 1
ATOM 1225 C C . ASP A 1 186 ? 29.531 4.706 32.102 1.00 12.72 1054 ASP F C 1
ATOM 1226 O O . ASP A 1 186 ? 28.754 3.769 32.269 1.00 14.48 1054 ASP F O 1
ATOM 1231 N N . GLY A 1 187 ? 29.741 5.263 30.913 1.00 11.50 1055 GLY F N 1
ATOM 1232 C CA . GLY A 1 187 ? 29.076 4.749 29.726 1.00 11.38 1055 GLY F CA 1
ATOM 1233 C C . GLY A 1 187 ? 27.615 5.113 29.524 1.00 11.53 1055 GLY F C 1
ATOM 1234 O O . GLY A 1 187 ? 26.974 4.602 28.602 1.00 10.91 1055 GLY F O 1
ATOM 1235 N N . ASP A 1 188 ? 27.087 5.988 30.376 1.00 10.25 1056 ASP F N 1
ATOM 1236 C CA . ASP A 1 188 ? 25.690 6.414 30.278 1.00 10.23 1056 ASP F CA 1
ATOM 1237 C C . ASP A 1 188 ? 25.477 7.109 28.932 1.00 9.50 1056 ASP F C 1
ATOM 1238 O O . ASP A 1 188 ? 26.327 7.878 28.475 1.00 9.07 1056 ASP F O 1
ATOM 1243 N N . THR A 1 189 ? 24.353 6.815 28.288 1.00 10.67 1057 THR F N 1
ATOM 1244 C CA . THR A 1 189 ? 24.039 7.407 26.992 1.00 12.24 1057 THR F CA 1
ATOM 1245 C C . THR A 1 189 ? 22.615 7.943 26.911 1.00 11.90 1057 THR F C 1
ATOM 1246 O O . THR A 1 189 ? 21.713 7.469 27.602 1.00 14.70 1057 THR F O 1
ATOM 1250 N N . ASN A 1 190 ? 22.442 8.954 26.068 1.00 11.41 1058 ASN F N 1
ATOM 1251 C CA . ASN A 1 190 ? 21.149 9.585 25.810 1.00 11.13 1058 ASN F CA 1
ATOM 1252 C C . ASN A 1 190 ? 21.113 9.761 24.306 1.00 9.88 1058 ASN F C 1
ATOM 1253 O O . ASN A 1 190 ? 22.029 10.341 23.726 1.00 10.63 1058 ASN F O 1
ATOM 1258 N N . TYR A 1 191 ? 20.068 9.249 23.675 1.00 9.38 1059 TYR F N 1
ATOM 1259 C CA . TYR A 1 191 ? 19.939 9.376 22.239 1.00 9.44 1059 TYR F CA 1
ATOM 1260 C C . TYR A 1 191 ? 18.724 10.176 21.818 1.00 9.76 1059 TYR F C 1
ATOM 1261 O O . TYR A 1 191 ? 17.691 10.173 22.490 1.00 9.75 1059 TYR F O 1
ATOM 1270 N N . ASN A 1 192 ? 18.861 10.864 20.693 1.00 9.12 1060 ASN F N 1
ATOM 1271 C CA . ASN A 1 192 ? 17.751 11.587 20.102 1.00 8.74 1060 ASN F CA 1
ATOM 1272 C C . ASN A 1 192 ? 16.978 10.410 19.487 1.00 9.19 1060 ASN F C 1
ATOM 1273 O O . ASN A 1 192 ? 17.566 9.596 18.775 1.00 8.91 1060 ASN F O 1
ATOM 1278 N N . GLY A 1 193 ? 15.684 10.299 19.778 1.00 9.06 1061 GLY F N 1
ATOM 1279 C CA . GLY A 1 193 ? 14.898 9.199 19.233 1.00 9.80 1061 GLY F CA 1
ATOM 1280 C C . GLY A 1 193 ? 15.086 8.951 17.745 1.00 9.83 1061 GLY F C 1
ATOM 1281 O O . GLY A 1 193 ? 15.103 7.806 17.289 1.00 10.77 1061 GLY F O 1
ATOM 1282 N N . LYS A 1 194 ? 15.232 10.029 16.984 1.00 9.81 1062 LYS F N 1
ATOM 1283 C CA . LYS A 1 194 ? 15.412 9.947 15.538 1.00 11.15 1062 LYS F CA 1
ATOM 1284 C C . LYS A 1 194 ? 16.650 9.157 15.116 1.00 10.47 1062 LYS F C 1
ATOM 1285 O O . LYS A 1 194 ? 16.694 8.615 14.009 1.00 10.67 1062 LYS F O 1
ATOM 1291 N N . PHE A 1 195 ? 17.648 9.087 15.994 1.00 9.31 1063 PHE F N 1
ATOM 1292 C CA . PHE A 1 195 ? 18.886 8.383 15.677 1.00 8.35 1063 PHE F CA 1
ATOM 1293 C C . PHE A 1 195 ? 19.147 7.122 16.490 1.00 8.46 1063 PHE F C 1
ATOM 1294 O O . PHE A 1 195 ? 20.210 6.516 16.360 1.00 8.29 1063 PHE F O 1
ATOM 1302 N N . LYS A 1 196 ? 18.189 6.706 17.310 1.00 9.22 1064 LYS F N 1
ATOM 1303 C CA . LYS A 1 196 ? 18.400 5.524 18.135 1.00 11.20 1064 LYS F CA 1
ATOM 1304 C C . LYS A 1 196 ? 18.735 4.263 17.345 1.00 11.99 1064 LYS F C 1
ATOM 1305 O O . LYS A 1 196 ? 19.497 3.416 17.815 1.00 14.10 1064 LYS F O 1
ATOM 1311 N N . GLY A 1 197 ? 18.182 4.130 16.147 1.00 11.95 1065 GLY F N 1
ATOM 1312 C CA . GLY A 1 197 ? 18.473 2.945 15.357 1.00 12.79 1065 GLY F CA 1
ATOM 1313 C C . GLY A 1 197 ? 19.570 3.169 14.332 1.00 12.70 1065 GLY F C 1
ATOM 1314 O O . GLY A 1 197 ? 19.912 2.267 13.563 1.00 15.63 1065 GLY F O 1
ATOM 1315 N N . LYS A 1 198 ? 20.137 4.370 14.339 1.00 11.16 1066 LYS F N 1
ATOM 1316 C CA . LYS A 1 198 ? 21.173 4.752 13.387 1.00 9.16 1066 LYS F CA 1
ATOM 1317 C C . LYS A 1 198 ? 22.568 4.902 13.991 1.00 9.34 1066 LYS F C 1
ATOM 1318 O O . LYS A 1 198 ? 23.561 4.493 13.386 1.00 10.25 1066 LYS F O 1
ATOM 1324 N N . ALA A 1 199 ? 22.637 5.479 15.186 1.00 8.11 1067 ALA F N 1
ATOM 1325 C CA . ALA A 1 199 ? 23.911 5.731 15.851 1.00 7.40 1067 ALA F CA 1
ATOM 1326 C C . ALA A 1 199 ? 24.140 4.940 17.133 1.00 7.07 1067 ALA F C 1
ATOM 1327 O O . ALA A 1 199 ? 23.220 4.718 17.918 1.00 8.12 1067 ALA F O 1
ATOM 1329 N N . THR A 1 200 ? 25.387 4.533 17.339 1.00 6.76 1068 THR F N 1
ATOM 1330 C CA . THR A 1 200 ? 25.783 3.804 18.539 1.00 7.56 1068 THR F CA 1
ATOM 1331 C C . THR A 1 200 ? 26.998 4.531 19.088 1.00 6.37 1068 THR F C 1
ATOM 1332 O O . THR A 1 200 ? 28.031 4.618 18.423 1.00 7.09 1068 THR F O 1
A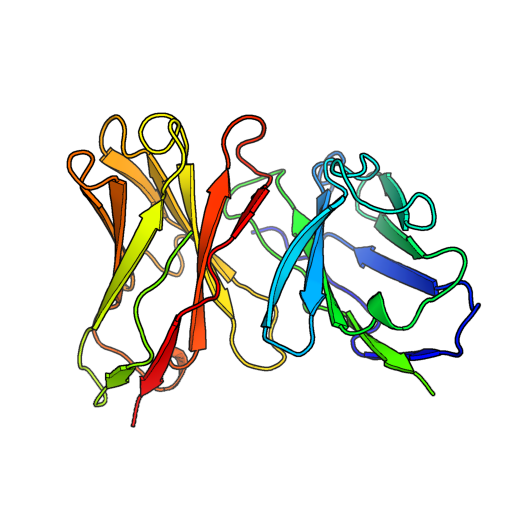TOM 1336 N N . LEU A 1 201 ? 26.870 5.057 20.299 1.00 6.30 1069 LEU F N 1
ATOM 1337 C CA . LEU A 1 201 ? 27.959 5.795 20.917 1.00 5.95 1069 LEU F CA 1
ATOM 1338 C C . LEU A 1 201 ? 28.700 4.965 21.951 1.00 6.28 1069 LEU F C 1
ATOM 1339 O O . LEU A 1 201 ? 28.080 4.308 22.785 1.00 8.09 1069 LEU F O 1
ATOM 1344 N N . THR A 1 202 ? 30.025 4.992 21.883 1.00 6.13 1070 THR F N 1
ATOM 1345 C CA . THR A 1 202 ? 30.856 4.285 22.854 1.00 5.95 1070 THR F CA 1
ATOM 1346 C C . THR A 1 202 ? 32.046 5.172 23.180 1.00 6.05 1070 THR F C 1
ATOM 1347 O O . THR A 1 202 ? 32.220 6.238 22.583 1.00 6.66 1070 THR F O 1
ATOM 1351 N N . ALA A 1 203 ? 32.861 4.741 24.136 1.00 7.89 1071 ALA F N 1
ATOM 1352 C CA . ALA A 1 203 ? 34.022 5.518 24.527 1.00 7.54 1071 ALA F CA 1
ATOM 1353 C C . ALA A 1 203 ? 35.097 4.623 25.115 1.00 8.17 1071 ALA F C 1
ATOM 1354 O O . ALA A 1 203 ? 34.829 3.489 25.513 1.00 9.43 1071 ALA F O 1
ATOM 1356 N N . ASP A 1 204 ? 36.315 5.147 25.157 1.00 9.82 1072 ASP F N 1
ATOM 1357 C CA . ASP A 1 204 ? 37.454 4.427 25.708 1.00 10.56 1072 ASP F CA 1
ATOM 1358 C C . ASP A 1 204 ? 38.219 5.421 26.572 1.00 10.88 1072 ASP F C 1
ATOM 1359 O O . ASP A 1 204 ? 38.906 6.297 26.055 1.00 10.56 1072 ASP F O 1
ATOM 1364 N N . LYS A 1 205 ? 38.088 5.292 27.888 1.00 11.71 1073 LYS F N 1
ATOM 1365 C CA . LYS A 1 205 ? 38.768 6.199 28.803 1.00 12.43 1073 LYS F CA 1
ATOM 1366 C C . LYS A 1 205 ? 40.290 6.115 28.732 1.00 12.59 1073 LYS F C 1
ATOM 1367 O O . LYS A 1 205 ? 40.973 7.130 28.868 1.00 14.24 1073 LYS F O 1
ATOM 1373 N N . SER A 1 206 ? 40.820 4.917 28.499 1.00 12.97 1074 SER F N 1
ATOM 1374 C CA . SER A 1 206 ? 42.268 4.727 28.436 1.00 14.21 1074 SER F CA 1
ATOM 1375 C C . SER A 1 206 ? 42.952 5.552 27.348 1.00 14.26 1074 SER F C 1
ATOM 1376 O O . SER A 1 206 ? 44.133 5.878 27.464 1.00 17.77 1074 SER F O 1
ATOM 1379 N N . SER A 1 207 ? 42.214 5.891 26.295 1.00 12.29 1075 SER F N 1
ATOM 1380 C CA . SER A 1 207 ? 42.770 6.679 25.199 1.00 12.48 1075 SER F CA 1
ATOM 1381 C C . SER A 1 207 ? 42.025 7.994 25.028 1.00 10.74 1075 SER F C 1
ATOM 1382 O O . SER A 1 207 ? 42.258 8.721 24.061 1.00 11.35 1075 SER F O 1
ATOM 1385 N N . SER A 1 208 ? 41.129 8.288 25.969 1.00 10.99 1076 SER F N 1
ATOM 1386 C CA . SER A 1 208 ? 40.323 9.507 25.936 1.00 10.39 1076 SER F CA 1
ATOM 1387 C C . SER A 1 208 ? 39.698 9.711 24.562 1.00 9.36 1076 SER F C 1
ATOM 1388 O O . SER A 1 208 ? 39.727 10.810 24.006 1.00 10.22 1076 SER F O 1
ATOM 1391 N N . THR A 1 209 ? 39.121 8.641 24.026 1.00 8.96 1077 THR F N 1
ATOM 1392 C CA . THR A 1 209 ? 38.505 8.692 22.711 1.00 8.76 1077 THR F CA 1
ATOM 1393 C C . THR A 1 209 ? 37.052 8.239 22.720 1.00 7.72 1077 THR F C 1
ATOM 1394 O O . THR A 1 209 ? 36.701 7.232 23.339 1.00 9.11 1077 THR F O 1
ATOM 1398 N N . ALA A 1 210 ? 36.215 9.004 22.027 1.00 7.37 1078 ALA F N 1
ATOM 1399 C CA . ALA A 1 210 ? 34.802 8.686 21.907 1.00 6.53 1078 ALA F CA 1
ATOM 1400 C C . ALA A 1 210 ? 34.577 8.198 20.481 1.00 7.24 1078 ALA F C 1
ATOM 1401 O O . ALA A 1 210 ? 35.252 8.650 19.548 1.00 7.00 1078 ALA F O 1
ATOM 1403 N N . TYR A 1 211 ? 33.632 7.279 20.314 1.00 6.87 1079 TYR F N 1
ATOM 1404 C CA . TYR A 1 211 ? 33.328 6.737 18.996 1.00 6.62 1079 TYR F CA 1
ATOM 1405 C C . TYR A 1 211 ? 31.847 6.779 18.659 1.00 6.21 1079 TYR F C 1
ATOM 1406 O O . TYR A 1 211 ? 30.990 6.665 19.538 1.00 5.99 1079 TYR F O 1
ATOM 1415 N N . MET A 1 212 ? 31.549 6.945 17.378 1.00 6.46 1080 MET F N 1
ATOM 1416 C CA . MET A 1 212 ? 30.172 6.896 16.936 1.00 5.78 1080 MET F CA 1
ATOM 1417 C C . MET A 1 212 ? 30.106 5.997 15.723 1.00 5.48 1080 MET F C 1
ATOM 1418 O O . MET A 1 212 ? 30.810 6.215 14.735 1.00 6.70 1080 MET F O 1
ATOM 1423 N N . GLN A 1 213 ? 29.271 4.972 15.817 1.00 7.14 1081 GLN F N 1
ATOM 1424 C CA . GLN A 1 213 ? 29.076 4.060 14.713 1.00 6.30 1081 GLN F CA 1
ATOM 1425 C C . GLN A 1 213 ? 27.728 4.395 14.096 1.00 7.35 1081 GLN F C 1
ATOM 1426 O O . GLN A 1 213 ? 26.728 4.536 14.803 1.00 7.92 1081 GLN F O 1
ATOM 1432 N N . LEU A 1 214 ? 27.715 4.550 12.779 1.00 6.50 1082 LEU F N 1
ATOM 1433 C CA . LEU A 1 214 ? 26.499 4.851 12.037 1.00 6.86 1082 LEU F CA 1
ATOM 1434 C C . LEU A 1 214 ? 26.224 3.610 11.202 1.00 6.41 1082 LEU F C 1
ATOM 1435 O O . LEU A 1 214 ? 27.085 3.162 10.442 1.00 8.27 1082 LEU F O 1
ATOM 1440 N N . SER A 1 215 A 25.025 3.059 11.341 1.00 7.70 1082 SER F N 1
ATOM 1441 C CA . SER A 1 215 A 24.674 1.830 10.642 1.00 9.03 1082 SER F CA 1
ATOM 1442 C C . SER A 1 215 A 23.756 1.939 9.432 1.00 8.25 1082 SER F C 1
ATOM 1443 O O . SER A 1 215 A 22.861 2.788 9.382 1.00 8.58 1082 SER F O 1
ATOM 1446 N N . SER A 1 216 B 24.002 1.061 8.459 1.00 7.78 1082 SER F N 1
ATOM 1447 C CA . SER A 1 216 B 23.189 0.959 7.248 1.00 8.06 1082 SER F CA 1
ATOM 1448 C C . SER A 1 216 B 22.960 2.327 6.622 1.00 7.50 1082 SER F C 1
ATOM 1449 O O . SER A 1 216 B 21.835 2.818 6.560 1.00 8.99 1082 SER F O 1
ATOM 1452 N N . LEU A 1 217 C 24.036 2.924 6.130 1.00 7.95 1082 LEU F N 1
ATOM 1453 C CA . LEU A 1 217 C 23.978 4.264 5.568 1.00 7.91 1082 LEU F CA 1
ATOM 1454 C C . LEU A 1 217 C 23.200 4.478 4.278 1.00 7.78 1082 LEU F C 1
ATOM 1455 O O . LEU A 1 217 C 23.276 3.686 3.337 1.00 8.19 1082 LEU F O 1
ATOM 1460 N N . THR A 1 218 ? 22.455 5.580 4.250 1.00 7.39 1083 THR F N 1
ATOM 1461 C CA . THR A 1 218 ? 21.674 5.968 3.081 1.00 7.12 1083 THR F CA 1
ATOM 1462 C C . THR A 1 218 ? 22.226 7.308 2.609 1.00 7.72 1083 THR F C 1
ATOM 1463 O O . THR A 1 218 ? 23.080 7.907 3.269 1.00 8.52 1083 THR F O 1
ATOM 1467 N N . SER A 1 219 ? 21.731 7.786 1.475 1.00 8.10 1084 SER F N 1
ATOM 1468 C CA . SER A 1 219 ? 22.177 9.067 0.942 1.00 9.92 1084 SER F CA 1
ATOM 1469 C C . SER A 1 219 ? 21.896 10.201 1.928 1.00 9.57 1084 SER F C 1
ATOM 1470 O O . SER A 1 219 ? 22.580 11.224 1.915 1.00 11.06 1084 SER F O 1
ATOM 1473 N N . VAL A 1 220 ? 20.889 10.015 2.778 1.00 9.34 1085 VAL F N 1
ATOM 1474 C CA . VAL A 1 220 ? 20.522 11.025 3.767 1.00 10.27 1085 VAL F CA 1
ATOM 1475 C C . VAL A 1 220 ? 21.555 11.091 4.889 1.00 9.11 1085 VAL F C 1
ATOM 1476 O O . VAL A 1 220 ? 21.630 12.086 5.618 1.00 9.32 1085 VAL F O 1
ATOM 1480 N N . ASP A 1 221 ? 22.356 10.037 5.024 1.00 8.23 1086 ASP F N 1
ATOM 1481 C CA . ASP A 1 221 ? 23.388 10.001 6.054 1.00 7.79 1086 ASP F CA 1
ATOM 1482 C C . ASP A 1 221 ? 24.682 10.700 5.635 1.00 8.83 1086 ASP F C 1
ATOM 1483 O O . ASP A 1 221 ? 25.571 10.902 6.463 1.00 9.18 1086 ASP F O 1
ATOM 1488 N N . SER A 1 222 ? 24.801 11.056 4.356 1.00 8.60 1087 SER F N 1
ATOM 1489 C CA . SER A 1 222 ? 25.987 11.773 3.895 1.00 9.90 1087 SER F CA 1
ATOM 1490 C C . SER A 1 222 ? 25.937 13.122 4.602 1.00 9.48 1087 SER F C 1
ATOM 1491 O O . SER A 1 222 ? 24.979 13.878 4.431 1.00 10.58 1087 SER F O 1
ATOM 1494 N N . ALA A 1 223 ? 26.952 13.416 5.407 1.00 8.65 1088 ALA F N 1
ATOM 1495 C CA . ALA A 1 223 ? 26.985 14.668 6.149 1.00 8.59 1088 ALA F CA 1
ATOM 1496 C C . ALA A 1 223 ? 28.302 14.796 6.883 1.00 7.87 1088 ALA F C 1
ATOM 1497 O O . ALA A 1 223 ? 29.144 13.901 6.827 1.00 8.23 1088 ALA F O 1
ATOM 1499 N N . VAL A 1 224 ? 28.476 15.929 7.554 1.00 7.72 1089 VAL F N 1
ATOM 1500 C CA . VAL A 1 224 ? 29.658 16.153 8.367 1.00 7.22 1089 VAL F CA 1
ATOM 1501 C C . VAL A 1 224 ? 29.169 15.922 9.791 1.00 6.88 1089 VAL F C 1
ATOM 1502 O O . VAL A 1 224 ? 28.157 16.492 10.217 1.00 8.24 1089 VAL F O 1
ATOM 1506 N N . TYR A 1 225 ? 29.872 15.055 10.510 1.00 6.36 1090 TYR F N 1
ATOM 1507 C CA . TYR A 1 225 ? 29.517 14.731 11.882 1.00 6.36 1090 TYR F CA 1
ATOM 1508 C C . TYR A 1 225 ? 30.546 15.308 12.835 1.00 6.33 1090 TYR F C 1
ATOM 1509 O O . TYR A 1 225 ? 31.750 15.126 12.650 1.00 7.72 1090 TYR F O 1
ATOM 1518 N N . PHE A 1 226 ? 30.056 16.010 13.849 1.00 6.04 1091 PHE F N 1
ATOM 1519 C CA . PHE A 1 226 ? 30.906 16.637 14.850 1.00 5.66 1091 PHE F CA 1
ATOM 1520 C C . PHE A 1 226 ? 30.737 16.021 16.219 1.00 5.34 1091 PHE F C 1
ATOM 1521 O O . PHE A 1 226 ? 29.657 15.549 16.567 1.00 6.31 1091 PHE F O 1
ATOM 1529 N N . CYS A 1 227 ? 31.813 16.023 16.994 1.00 6.46 1092 CYS F N 1
ATOM 1530 C CA . CYS A 1 227 ? 31.688 15.623 18.381 1.00 6.25 1092 CYS F CA 1
ATOM 1531 C C . CYS A 1 227 ? 31.838 16.978 19.058 1.00 6.50 1092 CYS F C 1
ATOM 1532 O O . CYS A 1 227 ? 32.543 17.864 18.558 1.00 6.91 1092 CYS F O 1
ATOM 1535 N N . ALA A 1 228 ? 31.144 17.155 20.168 1.00 6.93 1093 ALA F N 1
ATOM 1536 C CA . ALA A 1 228 ? 31.184 18.415 20.885 1.00 8.08 1093 ALA F CA 1
ATOM 1537 C C . ALA A 1 228 ? 30.953 18.089 22.345 1.00 7.27 1093 ALA F C 1
ATOM 1538 O O . ALA A 1 228 ? 29.966 17.452 22.700 1.00 7.50 1093 ALA F O 1
ATOM 1540 N N . ARG A 1 229 ? 31.866 18.530 23.192 1.00 7.78 1094 ARG F N 1
ATOM 1541 C CA . ARG A 1 229 ? 31.771 18.239 24.607 1.00 8.51 1094 ARG F CA 1
ATOM 1542 C C . ARG A 1 229 ? 30.992 19.279 25.400 1.00 7.56 1094 ARG F C 1
ATOM 1543 O O . ARG A 1 229 ? 30.945 20.455 25.038 1.00 8.01 1094 ARG F O 1
ATOM 1551 N N . SER A 1 230 ? 30.363 18.826 26.476 1.00 8.62 1095 SER F N 1
ATOM 1552 C CA . SER A 1 230 ? 29.646 19.719 27.379 1.00 7.83 1095 SER F CA 1
ATOM 1553 C C . SER A 1 230 ? 29.887 19.173 28.781 1.00 10.08 1095 SER F C 1
ATOM 1554 O O . SER A 1 230 ? 30.098 17.971 28.957 1.00 10.96 1095 SER F O 1
ATOM 1557 N N . GLY A 1 231 ? 29.892 20.056 29.774 1.00 11.68 1096 GLY F N 1
ATOM 1558 C CA . GLY A 1 231 ? 30.139 19.615 31.136 1.00 12.00 1096 GLY F CA 1
ATOM 1559 C C . GLY A 1 231 ? 29.558 20.550 32.178 1.00 10.77 1096 GLY F C 1
ATOM 1560 O O . GLY A 1 231 ? 28.611 20.192 32.874 1.00 12.71 1096 GLY F O 1
ATOM 1561 N N . LEU A 1 232 ? 30.129 21.745 32.287 1.00 11.81 1097 LEU F N 1
ATOM 1562 C CA . LEU A 1 232 ? 29.640 22.728 33.248 1.00 10.25 1097 LEU F CA 1
ATOM 1563 C C . LEU A 1 232 ? 28.147 22.928 33.007 1.00 9.73 1097 LEU F C 1
ATOM 1564 O O . LEU A 1 232 ? 27.339 22.895 33.938 1.00 11.25 1097 LEU F O 1
ATOM 1569 N N . LEU A 1 233 ? 27.797 23.138 31.741 1.00 10.31 1098 LEU F N 1
ATOM 1570 C CA . LEU A 1 233 ? 26.412 23.324 31.325 1.00 8.90 1098 LEU F CA 1
ATOM 1571 C C . LEU A 1 233 ? 26.149 22.198 30.333 1.00 8.70 1098 LEU F C 1
ATOM 1572 O O . LEU A 1 233 ? 26.631 22.247 29.202 1.00 8.58 1098 LEU F O 1
ATOM 1577 N N . ARG A 1 234 ? 25.402 21.179 30.747 1.00 8.27 1099 ARG F N 1
ATOM 1578 C CA . ARG A 1 234 ? 25.147 20.039 29.868 1.00 8.20 1099 ARG F CA 1
ATOM 1579 C C . ARG A 1 234 ? 24.603 20.387 28.491 1.00 8.49 1099 ARG F C 1
ATOM 1580 O O . ARG A 1 234 ? 24.946 19.731 27.506 1.00 8.78 1099 ARG F O 1
ATOM 1588 N N . TYR A 1 235 ? 23.754 21.409 28.421 1.00 8.28 1100 TYR F N 1
ATOM 1589 C CA . TYR A 1 235 ? 23.154 21.786 27.148 1.00 8.97 1100 TYR F CA 1
ATOM 1590 C C . TYR A 1 235 ? 23.980 22.760 26.316 1.00 8.65 1100 TYR F C 1
ATOM 1591 O O . TYR A 1 235 ? 23.553 23.159 25.234 1.00 9.55 1100 TYR F O 1
ATOM 1600 N N . ALA A 1 236 A 25.157 23.138 26.808 1.00 7.31 1100 ALA F N 1
ATOM 1601 C CA . ALA A 1 236 A 26.031 24.048 26.072 1.00 7.46 1100 ALA F CA 1
ATOM 1602 C C . ALA A 1 236 A 27.320 23.324 25.676 1.00 7.58 1100 ALA F C 1
ATOM 1603 O O . ALA A 1 236 A 28.134 22.964 26.529 1.00 7.81 1100 ALA F O 1
ATOM 1605 N N . MET A 1 237 B 27.502 23.116 24.376 1.00 7.57 1100 MET F N 1
ATOM 1606 C CA . MET A 1 237 B 28.682 22.429 23.857 1.00 7.15 1100 MET F CA 1
ATOM 1607 C C . MET A 1 237 B 29.803 23.445 23.660 1.00 7.56 1100 MET F C 1
ATOM 1608 O O . MET A 1 237 B 29.803 24.229 22.710 1.00 6.59 1100 MET F O 1
ATOM 1613 N N . ASP A 1 238 ? 30.762 23.420 24.584 1.00 7.66 1101 ASP F N 1
ATOM 1614 C CA . ASP A 1 238 ? 31.862 24.377 24.577 1.00 8.85 1101 ASP F CA 1
ATOM 1615 C C . ASP A 1 238 ? 33.176 23.974 23.927 1.00 9.71 1101 ASP F C 1
ATOM 1616 O O . ASP A 1 238 ? 34.082 24.797 23.825 1.00 11.84 1101 ASP F O 1
ATOM 1621 N N . TYR A 1 239 ? 33.292 22.718 23.512 1.00 8.97 1102 TYR F N 1
ATOM 1622 C CA . TYR A 1 239 ? 34.498 22.237 22.841 1.00 9.38 1102 TYR F CA 1
ATOM 1623 C C . TYR A 1 239 ? 34.042 21.435 21.640 1.00 8.95 1102 TYR F C 1
ATOM 1624 O O . TYR A 1 239 ? 33.243 20.513 21.783 1.00 9.54 1102 TYR F O 1
ATOM 1633 N N . TRP A 1 240 ? 34.551 21.778 20.462 1.00 8.95 1103 TRP F N 1
ATOM 1634 C CA . TRP A 1 240 ? 34.152 21.091 19.242 1.00 8.05 1103 TRP F CA 1
ATOM 1635 C C . TRP A 1 240 ? 35.288 20.455 18.463 1.00 8.96 1103 TRP F C 1
ATOM 1636 O O . TRP A 1 240 ? 36.412 20.955 18.459 1.00 10.06 1103 TRP F O 1
ATOM 1647 N N . GLY A 1 241 ? 34.979 19.344 17.801 1.00 7.97 1104 GLY F N 1
ATOM 1648 C CA . GLY A 1 241 ? 35.957 18.686 16.955 1.00 7.75 1104 GLY F CA 1
ATOM 1649 C C . GLY A 1 241 ? 35.843 19.390 15.614 1.00 7.73 1104 GLY F C 1
ATOM 1650 O O . GLY A 1 241 ? 34.926 20.192 15.427 1.00 8.07 1104 GLY F O 1
ATOM 1651 N N . GLN A 1 242 ? 36.741 19.097 14.677 1.00 7.09 1105 GLN F N 1
ATOM 1652 C CA . GLN A 1 242 ? 36.703 19.762 13.378 1.00 8.44 1105 GLN F CA 1
ATOM 1653 C C . GLN A 1 242 ? 35.683 19.149 12.423 1.00 7.27 1105 GLN F C 1
ATOM 1654 O O . GLN A 1 242 ? 35.457 19.672 11.329 1.00 8.66 1105 GLN F O 1
ATOM 1660 N N . GLY A 1 243 ? 35.070 18.046 12.843 1.00 7.06 1106 GLY F N 1
ATOM 1661 C CA . GLY A 1 243 ? 34.088 17.379 12.010 1.00 8.83 1106 GLY F CA 1
ATOM 1662 C C . GLY A 1 243 ? 34.699 16.298 11.137 1.00 7.77 1106 GLY F C 1
ATOM 1663 O O . GLY A 1 243 ? 35.881 16.357 10.793 1.00 8.95 1106 GLY F O 1
ATOM 1664 N N . THR A 1 244 ? 33.885 15.304 10.794 1.00 7.12 1107 THR F N 1
ATOM 1665 C CA . THR A 1 244 ? 34.295 14.197 9.939 1.00 7.62 1107 THR F CA 1
ATOM 1666 C C . THR A 1 244 ? 33.269 14.095 8.823 1.00 7.76 1107 THR F C 1
ATOM 1667 O O . THR A 1 244 ? 32.080 13.896 9.072 1.00 7.52 1107 THR F O 1
ATOM 1671 N N . SER A 1 245 ? 33.735 14.231 7.589 1.00 7.91 1108 SER F N 1
ATOM 1672 C CA . SER A 1 245 ? 32.846 14.156 6.446 1.00 9.46 1108 SER F CA 1
ATOM 1673 C C . SER A 1 245 ? 32.641 12.714 6.006 1.00 9.60 1108 SER F C 1
ATOM 1674 O O . SER A 1 245 ? 33.591 12.027 5.628 1.00 10.74 1108 SER F O 1
ATOM 1677 N N . VAL A 1 246 ? 31.396 12.260 6.074 1.00 8.74 1109 VAL F N 1
ATOM 1678 C CA . VAL A 1 246 ? 31.044 10.910 5.663 1.00 9.34 1109 VAL F CA 1
ATOM 1679 C C . VAL A 1 246 ? 30.214 11.024 4.391 1.00 9.15 1109 VAL F C 1
ATOM 1680 O O . VAL A 1 246 ? 29.170 11.676 4.376 1.00 11.11 1109 VAL F O 1
ATOM 1684 N N . THR A 1 247 ? 30.698 10.413 3.318 1.00 9.43 1110 THR F N 1
ATOM 1685 C CA . THR A 1 247 ? 30.003 10.454 2.046 1.00 10.90 1110 THR F CA 1
ATOM 1686 C C . THR A 1 247 ? 29.572 9.058 1.624 1.00 9.37 1110 THR F C 1
ATOM 1687 O O . THR A 1 247 ? 30.357 8.111 1.677 1.00 11.10 1110 THR F O 1
ATOM 1691 N N . VAL A 1 248 ? 28.312 8.939 1.224 1.00 11.45 1111 VAL F N 1
ATOM 1692 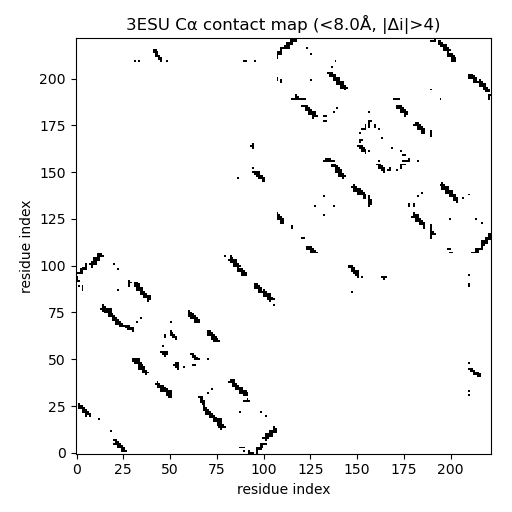C CA . VAL A 1 248 ? 27.770 7.675 0.759 1.00 12.61 1111 VAL F CA 1
ATOM 1693 C C . VAL A 1 248 ? 27.794 7.769 -0.765 1.00 13.89 1111 VAL F C 1
ATOM 1694 O O . VAL A 1 248 ? 27.237 8.701 -1.346 1.00 16.84 1111 VAL F O 1
ATOM 1698 N N . SER A 1 249 ? 28.460 6.811 -1.401 1.00 15.04 1112 SER F N 1
ATOM 1699 C CA . SER A 1 249 ? 28.607 6.794 -2.855 1.00 16.10 1112 SER F CA 1
ATOM 1700 C C . SER A 1 249 ? 27.348 6.451 -3.639 1.00 17.63 1112 SER F C 1
ATOM 1701 O O . SER A 1 249 ? 26.315 6.121 -3.020 1.00 19.12 1112 SER F O 1
ATOM 1704 N N . SER A 1 250 ? 27.425 6.512 -4.885 1.00 22.31 1113 SER F N 1
#

Radius of gyration: 17.14 Å; Cα contacts (8 Å, |Δi|>4): 608; chains: 1; bounding box: 36×48×36 Å